Protein AF-D3LCI5-F1 (afdb_monomer)

Radius of gyration: 30.07 Å; Cα contacts (8 Å, |Δi|>4): 276; chains: 1; bounding box: 94×65×58 Å

pLDDT: mean 77.08, std 21.1, range [30.47, 95.44]

Structure (mmCIF, N/CA/C/O backbone):
data_AF-D3LCI5-F1
#
_entry.id   AF-D3LCI5-F1
#
loop_
_atom_site.group_PDB
_atom_site.id
_atom_site.type_symbol
_atom_site.label_atom_id
_atom_site.label_alt_id
_atom_site.label_comp_id
_atom_site.label_asym_id
_atom_site.label_entity_id
_atom_site.label_seq_id
_atom_site.pdbx_PDB_ins_code
_atom_site.Cartn_x
_atom_site.Cartn_y
_atom_site.Cartn_z
_atom_site.occupancy
_atom_site.B_iso_or_equiv
_atom_site.auth_seq_id
_atom_site.auth_comp_id
_atom_site.auth_asym_id
_atom_site.auth_atom_id
_atom_site.pdbx_PDB_model_num
ATOM 1 N N . MET A 1 1 ? 24.571 -10.003 22.460 1.00 50.00 1 MET A N 1
ATOM 2 C CA . MET A 1 1 ? 24.748 -10.780 21.214 1.00 50.00 1 MET A CA 1
ATOM 3 C C . MET A 1 1 ? 25.656 -9.967 20.302 1.00 50.00 1 MET A C 1
ATOM 5 O O . MET A 1 1 ? 25.366 -8.783 20.166 1.00 50.00 1 MET A O 1
ATOM 9 N N . PRO A 1 2 ? 26.763 -10.514 19.770 1.00 62.94 2 PRO A N 1
ATOM 10 C CA . PRO A 1 2 ? 27.583 -9.799 18.794 1.00 62.94 2 PRO A CA 1
ATOM 11 C C . PRO A 1 2 ? 26.856 -9.718 17.442 1.00 62.94 2 PRO A C 1
ATOM 13 O O . PRO A 1 2 ? 26.139 -10.645 17.068 1.00 62.94 2 PRO A O 1
ATOM 16 N N . PHE A 1 3 ? 27.019 -8.594 16.747 1.00 68.25 3 PHE A N 1
ATOM 17 C CA . PHE A 1 3 ? 26.496 -8.354 15.402 1.00 68.25 3 PHE A CA 1
ATOM 18 C C . PHE A 1 3 ? 27.633 -8.548 14.395 1.00 68.25 3 PHE A C 1
ATOM 20 O O . PHE A 1 3 ? 28.723 -8.017 14.609 1.00 68.25 3 PHE A O 1
ATOM 27 N N . ASN A 1 4 ? 27.385 -9.301 13.322 1.00 74.62 4 ASN A N 1
ATOM 28 C CA . ASN A 1 4 ? 28.366 -9.542 12.266 1.00 74.62 4 ASN A CA 1
ATOM 29 C C . ASN A 1 4 ? 28.035 -8.656 11.065 1.00 74.62 4 ASN A C 1
ATOM 31 O O . ASN A 1 4 ? 26.915 -8.691 10.560 1.00 74.62 4 ASN A O 1
ATOM 35 N N . TYR A 1 5 ? 29.010 -7.859 10.636 1.00 68.94 5 TYR A N 1
ATOM 36 C CA . TYR A 1 5 ? 28.933 -7.092 9.399 1.00 68.94 5 TYR A CA 1
ATOM 37 C C . TYR A 1 5 ? 29.073 -8.047 8.210 1.00 68.94 5 TYR A C 1
ATOM 39 O O . TYR A 1 5 ? 30.054 -8.786 8.131 1.00 68.94 5 TYR A O 1
ATOM 47 N N . ASP A 1 6 ? 28.089 -8.033 7.317 1.00 73.44 6 ASP A N 1
ATOM 48 C CA . ASP A 1 6 ? 28.038 -8.861 6.117 1.00 73.44 6 ASP A CA 1
ATOM 49 C C . ASP A 1 6 ? 27.936 -7.939 4.895 1.00 73.44 6 ASP A C 1
ATOM 51 O O . ASP A 1 6 ? 26.939 -7.239 4.708 1.00 73.44 6 ASP A O 1
ATOM 55 N N . SER A 1 7 ? 29.002 -7.912 4.093 1.00 61.66 7 SER A N 1
ATOM 56 C CA . SER A 1 7 ? 29.098 -7.102 2.875 1.00 61.66 7 SER A CA 1
ATOM 57 C C . SER A 1 7 ? 28.256 -7.634 1.712 1.00 61.66 7 SER A C 1
ATOM 59 O O . SER A 1 7 ? 28.160 -6.969 0.686 1.00 61.66 7 SER A O 1
ATOM 61 N N . ASP A 1 8 ? 27.637 -8.801 1.861 1.00 63.62 8 ASP A N 1
ATOM 62 C CA . ASP A 1 8 ? 26.658 -9.333 0.913 1.00 63.62 8 ASP A CA 1
ATOM 63 C C . ASP A 1 8 ? 25.216 -9.048 1.387 1.00 63.62 8 ASP A C 1
ATOM 65 O O . ASP A 1 8 ? 24.255 -9.188 0.630 1.00 63.62 8 ASP A O 1
ATOM 69 N N . ASN A 1 9 ? 25.060 -8.571 2.630 1.00 55.50 9 ASN A N 1
ATOM 70 C CA . ASN A 1 9 ? 23.799 -8.169 3.254 1.00 55.50 9 ASN A CA 1
ATOM 71 C C . ASN A 1 9 ? 23.810 -6.672 3.619 1.00 55.50 9 ASN A C 1
ATOM 73 O O . ASN A 1 9 ? 23.453 -6.268 4.727 1.00 55.50 9 ASN A O 1
ATOM 77 N N . ILE A 1 10 ? 24.231 -5.834 2.667 1.00 55.44 10 ILE A N 1
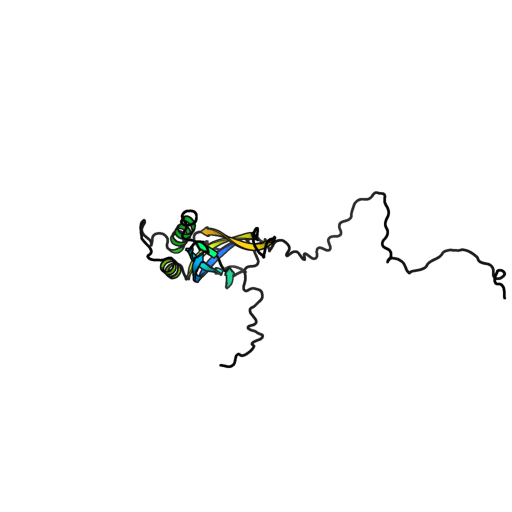ATOM 78 C CA . ILE A 1 10 ? 24.250 -4.365 2.812 1.00 55.44 10 ILE A CA 1
ATOM 79 C C . ILE A 1 10 ? 22.873 -3.749 2.477 1.00 55.44 10 ILE A C 1
ATOM 81 O O . ILE A 1 10 ? 22.690 -2.541 2.563 1.00 55.44 10 ILE A O 1
ATOM 85 N N . GLY A 1 11 ? 21.873 -4.574 2.138 1.00 49.16 11 GLY A N 1
ATOM 86 C CA . GLY A 1 11 ? 20.586 -4.108 1.623 1.00 49.16 11 GLY A CA 1
ATOM 87 C C . GLY A 1 11 ? 20.765 -3.582 0.203 1.00 49.16 11 GLY A C 1
ATOM 88 O O . GLY A 1 11 ? 21.087 -2.421 -0.003 1.00 49.16 11 GLY A O 1
ATOM 89 N N . ASN A 1 12 ? 20.609 -4.464 -0.783 1.00 48.47 12 ASN A N 1
ATOM 90 C CA . ASN A 1 12 ? 20.792 -4.124 -2.194 1.00 48.47 12 ASN A CA 1
ATOM 91 C C . ASN A 1 12 ? 19.999 -2.857 -2.581 1.00 48.47 12 ASN A C 1
ATOM 93 O O . ASN A 1 12 ? 18.815 -2.753 -2.247 1.00 48.47 12 ASN A O 1
ATOM 97 N N . ASP A 1 13 ? 20.621 -1.973 -3.373 1.00 48.75 13 ASP A N 1
ATOM 98 C CA . ASP A 1 13 ? 20.083 -0.718 -3.949 1.00 48.75 13 ASP A CA 1
ATOM 99 C C . ASP A 1 13 ? 18.749 -0.863 -4.722 1.00 48.75 13 ASP A C 1
ATOM 101 O O . ASP A 1 13 ? 18.135 0.125 -5.115 1.00 48.75 13 ASP A O 1
ATOM 105 N N . ASN A 1 14 ? 18.248 -2.090 -4.887 1.00 54.66 14 ASN A N 1
ATOM 106 C CA . ASN A 1 14 ? 17.000 -2.425 -5.567 1.00 54.66 14 ASN A CA 1
ATOM 107 C C . ASN A 1 14 ? 15.891 -2.894 -4.611 1.00 54.66 14 ASN A C 1
ATOM 109 O O . ASN A 1 14 ? 14.947 -3.537 -5.058 1.00 54.66 14 ASN A O 1
ATOM 113 N N . GLN A 1 15 ? 15.968 -2.639 -3.299 1.00 69.75 15 GLN A N 1
ATOM 114 C CA . GLN A 1 15 ? 14.885 -3.042 -2.389 1.00 69.75 15 GLN A CA 1
ATOM 115 C C . GLN A 1 15 ? 13.600 -2.225 -2.600 1.00 69.75 15 GLN A C 1
ATOM 117 O O . GLN A 1 15 ? 12.511 -2.703 -2.278 1.00 69.75 15 GLN A O 1
ATOM 122 N N . PHE A 1 16 ? 13.708 -1.020 -3.156 1.00 80.38 16 PHE A N 1
ATOM 123 C CA . PHE A 1 16 ? 12.578 -0.131 -3.407 1.00 80.38 16 PHE A CA 1
ATOM 124 C C . PHE A 1 16 ? 12.262 -0.077 -4.895 1.00 80.38 16 PHE A C 1
ATOM 126 O O . PHE A 1 16 ? 13.160 -0.128 -5.732 1.00 80.38 16 PHE A O 1
ATOM 133 N N . LEU A 1 17 ? 10.976 0.041 -5.208 1.00 85.06 17 LEU A N 1
ATOM 134 C CA . LEU A 1 17 ? 10.540 0.279 -6.575 1.00 85.06 17 LEU A CA 1
ATOM 135 C C . LEU A 1 17 ? 11.048 1.650 -7.058 1.00 85.06 17 LEU A C 1
ATOM 137 O O . LEU A 1 17 ? 10.860 2.650 -6.366 1.00 85.06 17 LEU A O 1
ATOM 141 N N . ASP A 1 18 ? 11.691 1.702 -8.226 1.00 87.19 18 ASP A N 1
ATOM 142 C CA . ASP A 1 18 ? 12.263 2.921 -8.826 1.00 87.19 18 ASP A CA 1
ATOM 143 C C . ASP A 1 18 ? 11.496 3.401 -10.070 1.00 87.19 18 ASP A C 1
ATOM 145 O O . ASP A 1 18 ? 11.927 4.327 -10.763 1.00 87.19 18 ASP A O 1
ATOM 149 N N . GLU A 1 19 ? 10.331 2.811 -10.329 1.00 90.75 19 GLU A N 1
ATOM 150 C CA . GLU A 1 19 ? 9.555 3.027 -11.543 1.00 90.75 19 GLU A CA 1
ATOM 151 C C . GLU A 1 19 ? 8.054 3.132 -11.242 1.00 90.75 19 GLU A C 1
ATOM 153 O O . GLU A 1 19 ? 7.516 2.456 -10.365 1.00 90.75 19 GLU A O 1
ATOM 158 N N . SER A 1 20 ? 7.359 4.032 -11.941 1.00 92.81 20 SER A N 1
ATOM 159 C CA . SER A 1 20 ? 5.901 4.117 -11.854 1.00 92.81 20 SER A CA 1
ATOM 160 C C . SER A 1 20 ? 5.235 3.073 -12.740 1.00 92.81 20 SER A C 1
ATOM 162 O O . SER A 1 20 ? 5.779 2.691 -13.772 1.00 92.81 20 SER A O 1
ATOM 164 N N . GLY A 1 21 ? 4.000 2.715 -12.422 1.00 93.81 21 GLY A N 1
ATOM 165 C CA . GLY A 1 21 ? 3.224 1.795 -13.239 1.00 93.81 21 GLY A CA 1
ATOM 166 C C . GLY A 1 21 ? 2.212 1.031 -12.415 1.00 93.81 21 GLY A C 1
ATOM 167 O O . GLY A 1 21 ? 1.848 1.426 -11.303 1.00 93.81 21 GLY A O 1
ATOM 168 N N . THR A 1 22 ? 1.736 -0.071 -12.977 1.00 95.19 22 THR A N 1
ATOM 169 C CA . THR A 1 22 ? 0.800 -0.969 -12.311 1.00 95.19 22 THR A CA 1
ATOM 170 C C . THR A 1 22 ? 1.494 -2.274 -11.956 1.00 95.19 22 THR A C 1
ATOM 172 O O . THR A 1 22 ? 1.951 -2.988 -12.840 1.00 95.19 22 THR A O 1
ATOM 175 N N . TYR A 1 23 ? 1.543 -2.613 -10.672 1.00 94.50 23 TYR A N 1
ATOM 176 C CA . TYR A 1 23 ? 2.272 -3.778 -10.181 1.00 94.50 23 TYR A CA 1
ATOM 177 C C . TYR A 1 23 ? 1.355 -4.742 -9.447 1.00 94.50 23 TYR A C 1
ATOM 179 O O . TYR A 1 23 ? 0.543 -4.344 -8.608 1.00 94.50 23 TYR A O 1
ATOM 187 N N . ASN A 1 24 ? 1.539 -6.028 -9.722 1.00 95.44 24 ASN A N 1
ATOM 188 C CA . ASN A 1 24 ? 1.003 -7.098 -8.906 1.00 95.44 24 ASN A CA 1
ATOM 189 C C . ASN A 1 24 ? 1.837 -7.216 -7.636 1.00 95.44 24 ASN A C 1
ATOM 191 O O . ASN A 1 24 ? 3.026 -7.538 -7.673 1.00 95.44 24 ASN A O 1
ATOM 195 N N . VAL A 1 25 ? 1.189 -7.005 -6.501 1.00 94.94 25 VAL A N 1
ATOM 196 C CA . VAL A 1 25 ? 1.831 -7.012 -5.194 1.00 94.94 25 VAL A CA 1
ATOM 197 C C . VAL A 1 25 ? 1.111 -7.938 -4.229 1.00 94.94 25 VAL A C 1
ATOM 199 O O . VAL A 1 25 ? -0.073 -8.234 -4.388 1.00 94.94 25 VAL A O 1
ATOM 202 N N . ALA A 1 26 ? 1.823 -8.383 -3.202 1.00 94.69 26 ALA A N 1
ATOM 203 C CA . ALA A 1 26 ? 1.223 -8.889 -1.978 1.00 94.69 26 ALA A CA 1
ATOM 204 C C . ALA A 1 26 ? 1.505 -7.918 -0.840 1.00 94.69 26 ALA A C 1
ATOM 206 O O . ALA A 1 26 ? 2.553 -7.275 -0.798 1.00 94.69 26 ALA A O 1
ATOM 207 N N . ILE A 1 27 ? 0.572 -7.850 0.100 1.00 93.69 27 ILE A N 1
ATOM 208 C CA . ILE A 1 27 ? 0.791 -7.140 1.355 1.00 93.69 27 ILE A CA 1
ATOM 209 C C . ILE A 1 27 ? 1.804 -7.934 2.178 1.00 93.69 27 ILE A C 1
ATOM 211 O O . ILE A 1 27 ? 1.521 -9.073 2.557 1.00 93.69 27 ILE A O 1
ATOM 215 N N . SER A 1 28 ? 2.978 -7.354 2.418 1.00 92.25 28 SER A N 1
ATOM 216 C CA . SER A 1 28 ? 4.079 -8.003 3.134 1.00 92.25 28 SER A CA 1
ATOM 217 C C . SER A 1 28 ? 3.970 -7.794 4.641 1.00 92.25 28 SER A C 1
ATOM 219 O O . SER A 1 28 ? 4.199 -8.721 5.417 1.00 92.25 28 SER A O 1
ATOM 221 N N . SER A 1 29 ? 3.599 -6.584 5.052 1.00 92.38 29 SER A N 1
ATOM 222 C CA . SER A 1 29 ? 3.575 -6.153 6.443 1.00 92.38 29 SER A CA 1
ATOM 223 C C . SER A 1 29 ? 2.436 -5.159 6.671 1.00 92.38 29 SER A C 1
ATOM 225 O O . SER A 1 29 ? 2.003 -4.457 5.751 1.00 92.38 29 SER A O 1
ATOM 227 N N . HIS A 1 30 ? 1.931 -5.111 7.905 1.00 93.75 30 HIS A N 1
ATOM 228 C CA . HIS A 1 30 ? 0.940 -4.128 8.318 1.00 93.75 30 HIS A CA 1
ATOM 229 C C . HIS A 1 30 ? 1.247 -3.590 9.714 1.00 93.75 30 HIS A C 1
ATOM 231 O O . HIS A 1 30 ? 1.777 -4.291 10.577 1.00 93.75 30 HIS A O 1
ATOM 237 N N . LYS A 1 31 ? 0.871 -2.334 9.952 1.00 94.75 31 LYS A N 1
ATOM 238 C CA . LYS A 1 31 ? 0.990 -1.676 11.252 1.00 94.75 31 LYS A CA 1
ATOM 239 C C . LYS A 1 31 ? -0.221 -0.797 11.506 1.00 94.75 31 LYS A C 1
ATOM 241 O O . LYS A 1 31 ? -0.628 -0.032 10.638 1.00 94.75 31 LYS A O 1
ATOM 246 N N . VAL A 1 32 ? -0.758 -0.857 12.719 1.00 94.38 32 VAL A N 1
ATOM 247 C CA . VAL A 1 32 ? -1.802 0.070 13.163 1.00 94.38 32 VAL A CA 1
ATOM 248 C C . VAL A 1 32 ? -1.184 1.161 14.026 1.00 94.38 32 VAL A C 1
ATOM 250 O O . VAL A 1 32 ? -0.333 0.907 14.878 1.00 94.38 32 VAL A O 1
ATOM 253 N N . SER A 1 33 ? -1.591 2.395 13.771 1.00 93.88 33 SER A N 1
ATOM 254 C CA . SER A 1 33 ? -1.178 3.587 14.504 1.00 93.88 33 SER A CA 1
ATOM 255 C C . SER A 1 33 ? -2.333 4.583 14.570 1.00 93.88 33 SER A C 1
ATOM 257 O O . SER A 1 33 ? -3.414 4.314 14.049 1.00 93.88 33 SER A O 1
ATOM 259 N N . GLN A 1 34 ? -2.122 5.728 15.215 1.00 92.38 34 GLN A N 1
ATOM 260 C CA . GLN A 1 34 ? -3.090 6.821 15.229 1.00 92.38 34 GLN A CA 1
ATOM 261 C C . GLN A 1 34 ? -2.524 8.052 14.527 1.00 92.38 34 GLN A C 1
ATOM 263 O O . GLN A 1 34 ? -1.336 8.360 14.638 1.00 92.38 34 GLN A O 1
ATOM 268 N N . THR A 1 35 ? -3.384 8.766 13.805 1.00 89.50 35 THR A N 1
ATOM 269 C CA . THR A 1 35 ? -3.064 10.080 13.248 1.00 89.50 35 THR A CA 1
ATOM 270 C C . THR A 1 35 ? -2.930 11.115 14.366 1.00 89.50 35 THR A C 1
ATOM 272 O O . THR A 1 35 ? -3.450 10.940 15.468 1.00 89.50 35 THR A O 1
ATOM 275 N N . SER A 1 36 ? -2.322 12.264 14.064 1.00 85.44 36 SER A N 1
ATOM 276 C CA . SER A 1 36 ? -2.272 13.411 14.989 1.00 85.44 36 SER A CA 1
ATOM 277 C C . SER A 1 36 ? -3.655 13.921 15.415 1.00 85.44 36 SER A C 1
ATOM 279 O O . SER A 1 36 ? -3.791 14.551 16.458 1.00 85.44 36 SER A O 1
ATOM 281 N N . THR A 1 37 ? -4.689 13.635 14.620 1.00 86.75 37 THR A N 1
ATOM 282 C CA . THR A 1 37 ? -6.094 13.966 14.892 1.00 86.75 37 THR A CA 1
ATOM 283 C C . THR A 1 37 ? -6.841 12.881 15.677 1.00 86.75 37 THR A C 1
ATOM 285 O O . THR A 1 37 ? -8.050 13.002 15.863 1.00 86.75 37 THR A O 1
ATOM 288 N N . GLY A 1 38 ? -6.150 11.827 16.126 1.00 88.75 38 GLY A N 1
ATOM 289 C CA . GLY A 1 38 ? -6.715 10.749 16.943 1.00 88.75 38 GLY A CA 1
ATOM 290 C C . GLY A 1 38 ? -7.538 9.718 16.167 1.00 88.75 38 GLY A C 1
ATOM 291 O O . GLY A 1 38 ? -8.356 9.025 16.765 1.00 88.75 38 GLY A O 1
ATOM 292 N N . LYS A 1 39 ? -7.373 9.626 14.841 1.00 90.38 39 LYS A N 1
ATOM 293 C CA . LYS A 1 39 ? -8.029 8.598 14.018 1.00 90.38 39 LYS A CA 1
ATOM 294 C C . LYS A 1 39 ? -7.119 7.393 13.854 1.00 90.38 39 LYS A C 1
ATOM 296 O O . LYS A 1 39 ? -5.921 7.562 13.640 1.00 90.38 39 LYS A O 1
ATOM 301 N N . ASP A 1 40 ? -7.692 6.199 13.872 1.00 92.94 40 ASP A N 1
ATOM 302 C CA . ASP A 1 40 ? -6.927 4.985 13.611 1.00 92.94 40 ASP A CA 1
ATOM 303 C C . ASP A 1 40 ? -6.453 4.950 12.150 1.00 92.94 40 ASP A C 1
ATOM 305 O O . ASP A 1 40 ? -7.157 5.359 11.218 1.00 92.94 40 ASP A O 1
ATOM 309 N N . MET A 1 41 ? -5.229 4.472 11.954 1.00 94.75 41 MET A N 1
ATOM 310 C CA . MET A 1 41 ? -4.553 4.400 10.668 1.00 94.75 41 MET A CA 1
ATOM 311 C C . MET A 1 41 ? -3.867 3.047 10.509 1.00 94.75 41 MET A C 1
ATOM 313 O O . MET A 1 41 ? -3.054 2.646 11.341 1.00 94.75 41 MET A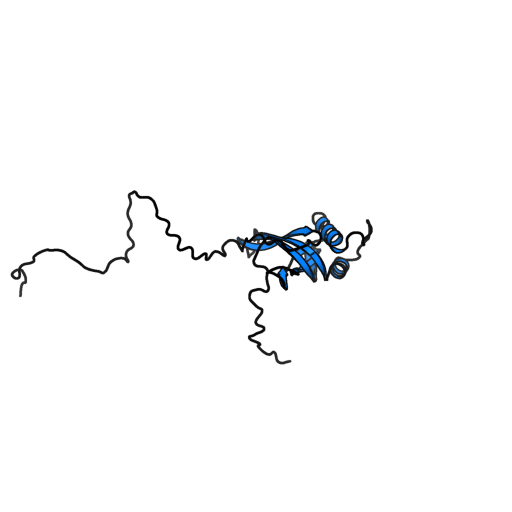 O 1
ATOM 317 N N . LEU A 1 42 ? -4.177 2.366 9.412 1.00 94.69 42 LEU A N 1
ATOM 318 C CA . LEU A 1 42 ? -3.504 1.159 8.961 1.00 94.69 42 LEU A CA 1
ATOM 319 C C . LEU A 1 42 ? -2.442 1.550 7.932 1.00 94.69 42 LEU A C 1
ATOM 321 O O . LEU A 1 42 ? -2.769 2.084 6.877 1.00 94.69 42 LEU A O 1
ATOM 325 N N . THR A 1 43 ? -1.183 1.280 8.239 1.00 95.12 43 THR A N 1
ATOM 326 C CA . THR A 1 43 ? -0.059 1.410 7.313 1.00 95.12 43 THR A CA 1
ATOM 327 C C . THR A 1 43 ? 0.276 0.035 6.762 1.00 95.12 43 THR A C 1
ATOM 329 O O . THR A 1 43 ? 0.367 -0.931 7.523 1.00 95.12 43 THR A O 1
ATOM 332 N N . VAL A 1 44 ? 0.431 -0.051 5.447 1.00 94.00 44 VAL A N 1
ATOM 333 C CA . VAL A 1 44 ? 0.659 -1.298 4.722 1.00 94.00 44 VAL A CA 1
ATOM 334 C C . VAL A 1 44 ? 1.910 -1.171 3.868 1.00 94.00 44 VAL A C 1
ATOM 336 O O . VAL A 1 44 ? 2.095 -0.164 3.179 1.00 94.00 44 VAL A O 1
ATOM 339 N N . ASP A 1 45 ? 2.720 -2.223 3.895 1.00 93.94 45 ASP A N 1
ATOM 340 C CA . ASP A 1 45 ? 3.849 -2.399 2.992 1.00 93.94 45 ASP A CA 1
ATOM 341 C C . ASP A 1 45 ? 3.513 -3.471 1.955 1.00 93.94 45 ASP A C 1
ATOM 343 O O . ASP A 1 45 ? 2.865 -4.484 2.248 1.00 93.94 45 ASP A O 1
ATOM 347 N N . TYR A 1 46 ? 3.962 -3.248 0.727 1.00 93.94 46 TYR A N 1
ATOM 348 C CA . TYR A 1 46 ? 3.742 -4.142 -0.396 1.00 93.94 46 TYR A CA 1
ATOM 349 C C . TYR A 1 46 ? 5.057 -4.705 -0.908 1.00 93.94 46 TYR A C 1
ATOM 351 O O . TYR A 1 46 ? 6.086 -4.032 -0.894 1.00 93.94 46 TYR A O 1
ATOM 359 N N . GLN A 1 47 ? 4.991 -5.919 -1.441 1.00 93.56 47 GLN A N 1
ATOM 360 C CA . GLN A 1 47 ? 6.078 -6.556 -2.167 1.00 93.56 47 GLN A CA 1
ATOM 361 C C . GLN A 1 47 ? 5.597 -6.984 -3.552 1.00 93.56 47 GLN A C 1
ATOM 363 O O . GLN A 1 47 ? 4.570 -7.656 -3.681 1.00 93.56 47 GLN A O 1
ATOM 368 N N . VAL A 1 48 ? 6.347 -6.610 -4.583 1.00 93.38 48 VAL A N 1
ATOM 369 C CA . VAL A 1 48 ? 6.059 -6.945 -5.980 1.00 93.38 48 VAL A CA 1
ATOM 370 C C . VAL A 1 48 ? 6.280 -8.438 -6.227 1.00 93.38 48 VAL A C 1
ATOM 372 O O . VAL A 1 48 ? 7.290 -9.016 -5.817 1.00 93.38 48 VAL A O 1
ATOM 375 N N . LEU A 1 49 ? 5.316 -9.076 -6.892 1.00 91.88 49 LEU A N 1
ATOM 376 C CA . LEU A 1 49 ? 5.254 -10.531 -7.060 1.00 91.88 49 LEU A CA 1
ATOM 377 C C . LEU A 1 49 ? 5.818 -11.033 -8.393 1.00 91.88 49 LEU A C 1
ATOM 379 O O . LEU A 1 49 ? 6.209 -12.202 -8.480 1.00 91.88 49 LEU A O 1
ATOM 383 N N . ASP A 1 50 ? 5.836 -10.192 -9.423 1.00 89.81 50 ASP A N 1
ATOM 384 C CA . ASP A 1 50 ? 6.196 -10.573 -10.789 1.00 89.81 50 ASP A CA 1
ATOM 385 C C . ASP A 1 50 ? 6.908 -9.443 -11.555 1.00 89.81 50 ASP A C 1
ATOM 387 O O . ASP A 1 50 ? 7.087 -8.339 -11.040 1.00 89.81 50 ASP A O 1
ATOM 391 N N . GLY A 1 51 ? 7.361 -9.760 -12.772 1.00 85.44 51 GLY A N 1
ATOM 392 C CA . GLY A 1 51 ? 8.111 -8.848 -13.636 1.00 85.44 51 GLY A CA 1
ATOM 393 C C . GLY A 1 51 ? 9.555 -8.606 -13.190 1.00 85.44 51 GLY A C 1
ATOM 394 O O . GLY A 1 51 ? 10.074 -9.281 -12.297 1.00 85.44 51 GLY A O 1
ATOM 395 N N . ASP A 1 52 ? 10.190 -7.620 -13.818 1.00 84.31 52 ASP A N 1
ATOM 396 C CA . ASP A 1 52 ? 11.588 -7.236 -13.561 1.00 84.31 52 ASP A CA 1
ATOM 397 C C . ASP A 1 52 ? 11.781 -6.614 -12.170 1.00 84.31 52 ASP A C 1
ATOM 399 O O . ASP A 1 52 ? 12.854 -6.690 -11.577 1.00 84.31 52 ASP A O 1
ATOM 403 N N . HIS A 1 53 ? 10.698 -6.081 -11.606 1.00 85.81 53 HIS A N 1
ATOM 404 C CA . HIS A 1 53 ? 10.646 -5.478 -10.277 1.00 85.81 53 HIS A CA 1
ATOM 405 C C . HIS A 1 53 ? 10.266 -6.480 -9.178 1.00 85.81 53 HIS A C 1
ATOM 407 O O . HIS A 1 53 ? 9.939 -6.091 -8.056 1.00 85.81 53 HIS A O 1
ATOM 413 N N . LYS A 1 54 ? 10.271 -7.787 -9.467 1.00 88.56 54 LYS A N 1
ATOM 414 C CA . LYS A 1 54 ? 9.913 -8.813 -8.484 1.00 88.56 54 LYS A CA 1
ATOM 415 C C . LYS A 1 54 ? 10.801 -8.728 -7.241 1.00 88.56 54 LYS A C 1
ATOM 417 O O . LYS A 1 54 ? 12.025 -8.730 -7.321 1.00 88.56 54 LYS A O 1
ATOM 422 N N . GLY A 1 55 ? 10.164 -8.742 -6.073 1.00 86.31 55 GLY A N 1
ATOM 423 C CA . GLY A 1 55 ? 10.835 -8.657 -4.779 1.00 86.31 55 GLY A CA 1
ATOM 424 C C . GLY A 1 55 ? 11.072 -7.229 -4.288 1.00 86.31 55 GLY A C 1
ATOM 425 O O . GLY A 1 55 ? 11.364 -7.068 -3.105 1.00 86.31 55 GLY A O 1
ATOM 426 N N . GLN A 1 56 ? 10.877 -6.216 -5.137 1.00 90.00 56 GLN A N 1
ATOM 427 C CA . GLN A 1 56 ? 10.918 -4.819 -4.717 1.00 90.00 56 GLN A CA 1
ATOM 428 C C . GLN A 1 56 ? 9.742 -4.488 -3.799 1.00 90.00 56 GLN A C 1
ATOM 430 O O . GLN A 1 56 ? 8.677 -5.114 -3.855 1.00 90.00 56 GLN A O 1
ATOM 435 N N . THR A 1 57 ? 9.948 -3.497 -2.941 1.00 89.88 57 THR A N 1
ATOM 436 C CA . THR A 1 57 ? 8.999 -3.087 -1.911 1.00 89.88 57 THR A CA 1
ATOM 437 C C . THR A 1 57 ? 8.474 -1.681 -2.158 1.00 89.88 57 THR A C 1
ATOM 439 O O . THR A 1 57 ? 9.174 -0.802 -2.667 1.00 89.88 57 THR A O 1
ATOM 442 N N . ILE A 1 58 ? 7.211 -1.481 -1.796 1.00 90.38 58 ILE A N 1
ATOM 443 C CA . ILE A 1 58 ? 6.541 -0.181 -1.780 1.00 90.38 58 ILE A CA 1
ATOM 444 C C . ILE A 1 58 ? 5.974 -0.034 -0.382 1.00 90.38 58 ILE A C 1
ATOM 446 O O . ILE A 1 58 ? 5.053 -0.755 -0.001 1.00 90.38 58 ILE A O 1
ATOM 450 N N . ASN A 1 59 ? 6.546 0.884 0.382 1.00 90.19 59 ASN A N 1
ATOM 451 C CA . ASN A 1 59 ? 6.279 0.975 1.809 1.00 90.19 59 ASN A CA 1
ATOM 452 C C . ASN A 1 59 ? 5.385 2.167 2.131 1.00 90.19 59 ASN A C 1
ATOM 454 O O . ASN A 1 59 ? 5.296 3.128 1.363 1.00 90.19 59 ASN A O 1
ATOM 458 N N . TYR A 1 60 ? 4.791 2.123 3.320 1.00 87.06 60 TYR A N 1
ATOM 459 C CA . TYR A 1 60 ? 4.088 3.250 3.932 1.00 87.06 60 TYR A CA 1
ATOM 460 C C . TYR A 1 60 ? 2.804 3.712 3.223 1.00 87.06 60 TYR A C 1
ATOM 462 O O . TYR A 1 60 ? 2.482 4.905 3.239 1.00 87.06 60 TYR A O 1
ATOM 470 N N . ASP A 1 61 ? 2.015 2.798 2.654 1.00 91.56 61 ASP A N 1
ATOM 471 C CA . ASP A 1 61 ? 0.675 3.167 2.190 1.00 91.56 61 ASP A CA 1
ATOM 472 C C . ASP A 1 61 ? -0.304 3.242 3.362 1.00 91.56 61 ASP A C 1
ATOM 474 O O . ASP A 1 61 ? -0.518 2.276 4.094 1.00 91.56 61 ASP A O 1
ATOM 478 N N . ASN A 1 62 ? -0.896 4.420 3.545 1.00 92.44 62 ASN A N 1
ATOM 479 C CA . ASN A 1 62 ? -1.675 4.746 4.731 1.00 92.44 62 ASN A CA 1
ATOM 480 C C . ASN A 1 62 ? -3.181 4.742 4.452 1.00 92.44 62 ASN A C 1
ATOM 482 O O . ASN A 1 62 ? -3.691 5.412 3.547 1.00 92.44 62 ASN A O 1
ATOM 486 N N . TYR A 1 63 ? -3.913 4.052 5.316 1.00 92.50 63 TYR A N 1
ATOM 487 C CA . TYR A 1 63 ? -5.360 3.924 5.300 1.00 92.50 63 TYR A CA 1
ATOM 488 C C . TYR A 1 63 ? -5.932 4.446 6.611 1.00 92.50 63 TYR A C 1
ATOM 490 O O . TYR A 1 63 ? -5.850 3.794 7.647 1.00 92.50 63 TYR A O 1
ATOM 498 N N . VAL A 1 64 ? -6.520 5.636 6.565 1.00 92.62 64 VAL A N 1
ATOM 499 C CA . VAL A 1 64 ? -7.102 6.286 7.745 1.00 92.62 64 VAL A CA 1
ATOM 500 C C . VAL A 1 64 ? -8.583 5.937 7.856 1.00 92.62 64 VAL A C 1
ATOM 502 O O . VAL A 1 64 ? -9.325 6.098 6.880 1.00 92.62 64 VAL A O 1
ATOM 505 N N . ASP A 1 65 ? -9.033 5.545 9.051 1.00 90.38 65 ASP A N 1
ATOM 506 C CA . ASP A 1 65 ? -10.458 5.420 9.368 1.00 90.38 65 ASP A CA 1
ATOM 507 C C . ASP A 1 65 ? -11.085 6.809 9.578 1.00 90.38 65 ASP A C 1
ATOM 509 O O . ASP A 1 65 ? -11.287 7.334 10.677 1.00 90.38 65 ASP A O 1
ATOM 513 N N . GLY A 1 66 ? -11.315 7.479 8.455 1.00 88.88 66 GLY A N 1
ATOM 514 C CA . GLY A 1 66 ? -11.977 8.771 8.381 1.00 88.88 66 GLY A CA 1
ATOM 515 C C . GLY A 1 66 ? -13.100 8.733 7.361 1.00 88.88 66 GLY A C 1
ATOM 516 O O . GLY A 1 66 ? -13.024 8.017 6.371 1.00 88.88 66 GLY A O 1
ATOM 517 N N . GLU A 1 67 ? -14.123 9.559 7.557 1.00 86.44 67 GLU A N 1
ATOM 518 C CA . GLU A 1 67 ? -15.309 9.605 6.693 1.00 86.44 67 GLU A CA 1
ATOM 519 C C . GLU A 1 67 ? -14.964 9.782 5.203 1.00 86.44 67 GLU A C 1
ATOM 521 O O . GLU A 1 67 ? -15.497 9.079 4.348 1.00 86.44 67 GLU A O 1
ATOM 526 N N . LYS A 1 68 ? -13.978 10.636 4.897 1.00 87.50 68 LYS A N 1
ATOM 527 C CA . LYS A 1 68 ? -13.501 10.891 3.528 1.00 87.50 68 LYS A CA 1
ATOM 528 C C . LYS A 1 68 ? -12.591 9.794 2.957 1.00 87.50 68 LYS A C 1
ATOM 530 O O . LYS A 1 68 ? -12.413 9.737 1.744 1.00 87.50 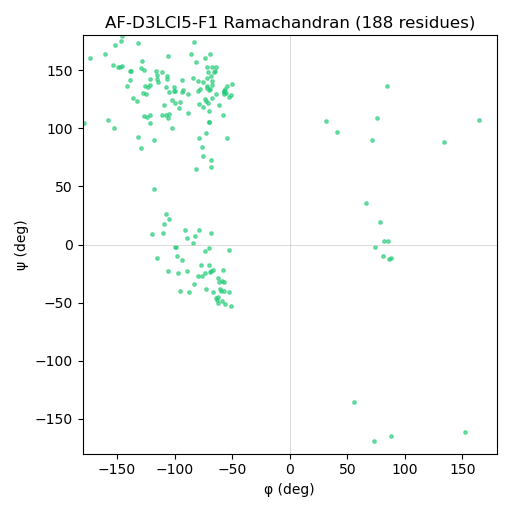68 LYS A O 1
ATOM 535 N N . SER A 1 69 ? -12.025 8.932 3.802 1.00 88.00 69 SER A N 1
ATOM 536 C CA . SER A 1 69 ? -10.992 7.946 3.429 1.00 88.00 69 SER A CA 1
ATOM 537 C C . SER A 1 69 ? -11.451 6.493 3.582 1.00 88.00 69 SER A C 1
ATOM 539 O O . SER A 1 69 ? -10.813 5.585 3.050 1.00 88.00 69 SER A O 1
ATOM 541 N N . LYS A 1 70 ? -12.596 6.260 4.235 1.00 88.94 70 LYS A N 1
ATOM 542 C CA . LYS A 1 70 ? -13.166 4.932 4.501 1.00 88.94 70 LYS A CA 1
ATOM 543 C C . LYS A 1 70 ? -13.399 4.116 3.232 1.00 88.94 70 LYS A C 1
ATOM 545 O O . LYS A 1 70 ? -13.239 2.897 3.232 1.00 88.94 70 LYS A O 1
ATOM 550 N N . TRP A 1 71 ? -13.723 4.781 2.123 1.00 91.12 71 TRP A N 1
ATOM 551 C CA . TRP A 1 71 ? -13.886 4.123 0.826 1.00 91.12 71 TRP A CA 1
ATOM 552 C C . TRP A 1 71 ? -12.609 3.396 0.371 1.00 91.12 71 TRP A C 1
ATOM 554 O O . TRP A 1 71 ? -12.711 2.360 -0.282 1.00 91.12 71 TRP A O 1
ATOM 564 N N . ARG A 1 72 ? -11.418 3.888 0.744 1.00 92.44 72 ARG A N 1
ATOM 565 C CA . ARG A 1 72 ? -10.126 3.290 0.374 1.00 92.44 72 ARG A CA 1
ATOM 566 C C . ARG A 1 72 ? -9.879 1.989 1.147 1.00 92.44 72 ARG A C 1
ATOM 568 O O . ARG A 1 72 ? -9.454 1.009 0.545 1.00 92.44 72 ARG A O 1
ATOM 575 N N . ILE A 1 73 ? -10.260 1.941 2.429 1.00 92.38 73 ILE A N 1
ATOM 576 C CA . ILE A 1 73 ? -10.266 0.708 3.244 1.00 92.38 73 ILE A CA 1
ATOM 577 C C . ILE A 1 73 ? -11.253 -0.310 2.661 1.00 92.38 73 ILE A C 1
ATOM 579 O O . ILE A 1 73 ? -10.902 -1.467 2.440 1.00 92.38 73 ILE A O 1
ATOM 583 N N . ASN A 1 74 ? -12.475 0.125 2.340 1.00 91.38 74 ASN A N 1
ATOM 584 C CA . ASN A 1 74 ? -13.475 -0.750 1.722 1.00 91.38 74 ASN A CA 1
ATOM 585 C C . ASN A 1 74 ? -12.989 -1.300 0.375 1.00 91.38 74 ASN A C 1
ATOM 587 O O . ASN A 1 74 ? -13.226 -2.465 0.060 1.00 91.38 74 ASN A O 1
ATOM 591 N N . ARG A 1 75 ? -12.292 -0.475 -0.415 1.00 92.62 75 ARG A N 1
ATOM 592 C CA . ARG A 1 75 ? -11.687 -0.894 -1.679 1.00 92.62 75 ARG A CA 1
ATOM 593 C C . ARG A 1 75 ? -10.606 -1.946 -1.453 1.00 92.62 75 ARG A C 1
ATOM 595 O O . ARG A 1 75 ? -10.641 -2.960 -2.140 1.00 92.62 75 ARG A O 1
ATOM 602 N N . LEU A 1 76 ? -9.712 -1.747 -0.483 1.00 92.50 76 LEU A N 1
ATOM 603 C CA . LEU A 1 76 ? -8.687 -2.728 -0.120 1.00 92.50 76 LEU A CA 1
ATOM 604 C C . LEU A 1 76 ? -9.312 -4.083 0.238 1.00 92.50 76 LEU A C 1
ATOM 606 O O . LEU A 1 76 ? -8.941 -5.104 -0.337 1.00 92.50 76 LEU A O 1
ATOM 610 N N . ILE A 1 77 ? -10.307 -4.083 1.129 1.00 92.12 77 ILE A N 1
ATOM 611 C CA . ILE A 1 77 ? -11.031 -5.293 1.549 1.00 92.12 77 ILE A CA 1
ATOM 612 C C . ILE A 1 77 ? -11.693 -5.971 0.347 1.00 92.12 77 ILE A C 1
ATOM 614 O O . ILE A 1 77 ? -11.526 -7.170 0.145 1.00 92.12 77 ILE A O 1
ATOM 618 N N . ASN A 1 78 ? -12.405 -5.208 -0.484 1.00 92.00 78 ASN A N 1
ATOM 619 C CA . ASN A 1 78 ? -13.086 -5.746 -1.658 1.00 92.00 78 ASN A CA 1
ATOM 620 C C . ASN A 1 78 ? -12.091 -6.361 -2.658 1.00 92.00 78 ASN A C 1
ATOM 622 O O . ASN A 1 78 ? -12.293 -7.471 -3.132 1.00 92.00 78 ASN A O 1
ATOM 626 N N . LYS A 1 79 ? -10.971 -5.695 -2.951 1.00 92.75 79 LYS A N 1
ATOM 627 C CA . LYS A 1 79 ? -10.002 -6.207 -3.935 1.00 92.75 79 LYS A CA 1
ATOM 628 C C . LYS A 1 79 ? -9.182 -7.399 -3.435 1.00 92.75 79 LYS A C 1
ATOM 630 O O . LYS A 1 79 ? -8.724 -8.181 -4.260 1.00 92.75 79 LYS A O 1
ATOM 635 N N . THR A 1 80 ? -9.023 -7.560 -2.122 1.00 90.38 80 THR A N 1
ATOM 636 C CA . THR A 1 80 ? -8.241 -8.660 -1.524 1.00 90.38 80 THR A CA 1
ATOM 637 C C . THR A 1 80 ? -9.090 -9.862 -1.117 1.00 90.38 80 THR A C 1
ATOM 639 O O . THR A 1 80 ? -8.668 -11.007 -1.291 1.00 90.38 80 THR A O 1
ATOM 642 N N . LEU A 1 81 ? -10.280 -9.624 -0.564 1.00 89.12 81 LEU A N 1
ATOM 643 C CA . LEU A 1 81 ? -11.165 -10.667 -0.044 1.00 89.12 81 LEU A CA 1
ATOM 644 C C . LEU A 1 81 ? -12.369 -10.935 -0.954 1.00 89.12 81 LEU A C 1
ATOM 646 O O . LEU A 1 81 ? -12.906 -12.044 -0.915 1.00 89.12 81 LEU A O 1
ATOM 650 N N . GLY A 1 82 ? -12.759 -9.969 -1.790 1.00 83.06 82 GLY A N 1
ATOM 651 C CA . GLY A 1 82 ? -13.883 -10.087 -2.719 1.00 83.06 82 GLY A CA 1
ATOM 652 C C . GLY A 1 82 ? -15.181 -10.464 -2.014 1.00 83.06 82 GLY A C 1
ATOM 653 O O . GLY A 1 82 ? -15.482 -9.983 -0.920 1.00 83.06 82 GLY A O 1
ATOM 654 N N . ASP A 1 83 ? -15.908 -11.404 -2.614 1.00 79.25 83 ASP A N 1
ATOM 655 C CA . ASP A 1 83 ? -17.215 -11.874 -2.138 1.00 79.25 83 ASP A CA 1
ATOM 656 C C . ASP A 1 83 ? -17.154 -12.696 -0.838 1.00 79.25 83 ASP A C 1
ATOM 658 O O . ASP A 1 83 ? -18.186 -13.089 -0.296 1.00 79.25 83 ASP A 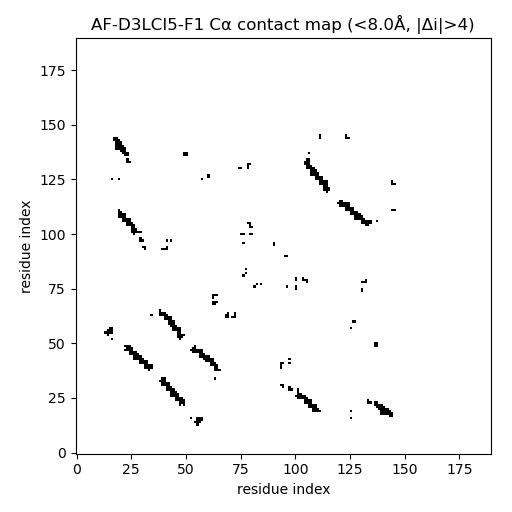O 1
ATOM 662 N N . LYS A 1 84 ? -15.955 -12.963 -0.298 1.00 82.81 84 LYS A N 1
ATOM 663 C CA . LYS A 1 84 ? -15.792 -13.687 0.976 1.00 82.81 84 LYS A CA 1
ATOM 664 C C . LYS A 1 84 ? -16.242 -12.868 2.182 1.00 82.81 84 LYS A C 1
ATOM 666 O O . LYS A 1 84 ? -16.453 -13.435 3.252 1.00 82.81 84 LYS A O 1
ATOM 671 N N . VAL A 1 85 ? -16.361 -11.550 2.028 1.00 84.75 85 VAL A N 1
ATOM 672 C CA . VAL A 1 85 ? -16.852 -10.653 3.073 1.00 84.75 85 VAL A CA 1
ATOM 673 C C . VAL A 1 85 ? -18.270 -10.223 2.703 1.00 84.75 85 VAL A C 1
ATOM 675 O O . VAL A 1 85 ? -18.443 -9.447 1.762 1.00 84.75 85 VAL A O 1
ATOM 678 N N . PRO A 1 86 ? -19.302 -10.702 3.420 1.00 84.31 86 PRO A N 1
ATOM 679 C CA . PRO A 1 86 ? -20.671 -10.327 3.111 1.00 84.31 86 PRO A CA 1
ATOM 680 C C . PRO A 1 86 ? -20.887 -8.830 3.349 1.00 84.31 86 PRO A C 1
ATOM 682 O O . PRO A 1 86 ? -20.291 -8.213 4.238 1.00 84.31 86 PRO A O 1
ATOM 685 N N . LYS A 1 87 ? -21.790 -8.234 2.566 1.00 83.75 87 LYS A N 1
ATOM 686 C CA . LYS A 1 87 ? -22.182 -6.834 2.746 1.00 83.75 87 LYS A CA 1
ATOM 687 C C . LYS A 1 87 ? -22.678 -6.613 4.178 1.00 83.75 87 LYS A C 1
ATOM 689 O O . LYS A 1 87 ? -23.538 -7.340 4.661 1.00 83.75 87 LYS A O 1
ATOM 694 N N . GLY A 1 88 ? -22.156 -5.577 4.832 1.00 81.62 88 GLY A N 1
ATOM 695 C CA . GLY A 1 88 ? -22.509 -5.249 6.216 1.00 81.62 88 GLY A CA 1
ATOM 696 C C . GLY A 1 88 ? -21.699 -6.002 7.273 1.00 81.62 88 GLY A C 1
ATOM 697 O O . GLY A 1 88 ? -21.942 -5.789 8.459 1.00 81.62 88 GLY A O 1
ATOM 698 N N . TYR A 1 89 ?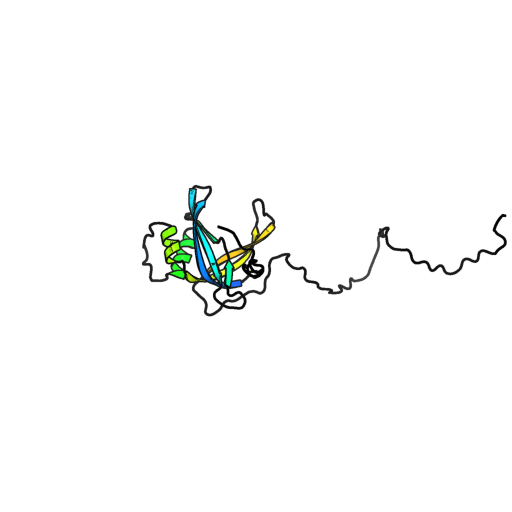 -20.725 -6.830 6.879 1.00 87.00 89 TYR A N 1
ATOM 699 C CA . TYR A 1 89 ? -19.772 -7.409 7.820 1.00 87.00 89 TYR A CA 1
ATOM 700 C C . TYR A 1 89 ? -19.026 -6.310 8.586 1.00 87.00 89 TYR A C 1
ATOM 702 O O . TYR A 1 89 ? -18.516 -5.353 7.996 1.00 87.00 89 TYR A O 1
ATOM 710 N N . GLN A 1 90 ? -18.960 -6.460 9.906 1.00 86.25 90 GLN A N 1
ATOM 711 C CA . GLN A 1 90 ? -18.310 -5.506 10.795 1.00 86.25 90 GLN A CA 1
ATOM 712 C C . GLN A 1 90 ? -16.966 -6.065 11.255 1.00 86.25 90 GLN A C 1
ATOM 714 O O . GLN A 1 90 ? -16.904 -7.041 12.003 1.00 86.25 90 GLN A O 1
ATOM 719 N N . PHE A 1 91 ? -15.886 -5.425 10.814 1.00 87.44 91 PHE A N 1
ATOM 720 C CA . PHE A 1 91 ? -14.562 -5.650 11.384 1.00 87.44 91 PHE A CA 1
ATOM 721 C C . PHE A 1 91 ? -14.467 -4.955 12.743 1.00 87.44 91 PHE A C 1
ATOM 723 O O . PHE A 1 91 ? -14.959 -3.840 12.910 1.00 87.44 91 PHE A O 1
ATOM 730 N N . LYS A 1 92 ? -13.830 -5.617 13.712 1.00 88.62 92 LYS A N 1
ATOM 731 C CA . LYS A 1 92 ? -13.675 -5.111 15.083 1.00 88.62 92 LYS A CA 1
ATOM 732 C C . LYS A 1 92 ? -12.605 -4.025 15.197 1.00 88.62 92 LYS A C 1
ATOM 734 O O . LYS A 1 92 ? -12.676 -3.210 16.109 1.00 88.62 92 LYS A O 1
ATOM 739 N N . SER A 1 93 ? -11.606 -4.041 14.315 1.00 90.19 93 SER A N 1
ATOM 740 C CA . SER A 1 93 ? -10.496 -3.084 14.306 1.00 90.19 93 SER A CA 1
ATOM 741 C C . SER A 1 93 ? -9.800 -3.042 12.943 1.00 90.19 93 SER A C 1
ATOM 743 O O . SER A 1 93 ? -9.924 -3.971 12.138 1.00 90.19 93 SER A O 1
ATOM 745 N N . LEU A 1 94 ? -9.012 -1.988 12.706 1.00 91.25 94 LEU A N 1
ATOM 746 C CA . LEU A 1 94 ? -8.104 -1.925 11.556 1.00 91.25 94 LEU A CA 1
ATOM 747 C C . LEU A 1 94 ? -7.035 -3.024 11.587 1.00 91.25 94 LEU A C 1
ATOM 749 O O . LEU A 1 94 ? -6.612 -3.480 10.529 1.00 91.25 94 LEU A O 1
ATOM 753 N N . ASP A 1 95 ? -6.633 -3.488 12.773 1.00 93.06 95 ASP A N 1
ATOM 754 C CA . ASP A 1 95 ? -5.655 -4.575 12.894 1.00 93.06 95 ASP A CA 1
ATOM 755 C C . ASP A 1 95 ? -6.221 -5.892 12.360 1.00 93.06 95 ASP A C 1
ATOM 757 O O . ASP A 1 95 ? -5.557 -6.589 11.597 1.00 93.06 95 ASP A O 1
ATOM 761 N N . GLN A 1 96 ? -7.494 -6.183 12.657 1.00 93.31 96 GLN A N 1
ATOM 762 C CA . GLN A 1 96 ? -8.171 -7.347 12.089 1.00 93.31 96 GLN A CA 1
ATOM 763 C C . GLN A 1 96 ? -8.202 -7.273 10.559 1.00 93.31 96 GLN A C 1
ATOM 765 O O . GLN A 1 96 ? -8.005 -8.292 9.903 1.00 93.31 96 GLN A O 1
ATOM 770 N N . ILE A 1 97 ? -8.440 -6.081 9.997 1.00 92.56 97 ILE A N 1
ATOM 771 C CA . ILE A 1 97 ? -8.395 -5.864 8.547 1.00 92.56 97 ILE A CA 1
ATOM 772 C C . ILE A 1 97 ? -6.986 -6.155 8.025 1.00 92.56 97 ILE A C 1
ATOM 774 O O . ILE A 1 97 ? -6.859 -6.954 7.104 1.00 92.56 97 ILE A O 1
ATOM 778 N N . GLY A 1 98 ? -5.947 -5.580 8.640 1.00 92.69 98 GLY A N 1
ATOM 779 C CA . GLY A 1 98 ? -4.545 -5.838 8.298 1.00 92.69 98 GLY A CA 1
ATOM 780 C C . GLY A 1 98 ? -4.225 -7.332 8.251 1.00 92.69 98 GLY A C 1
ATOM 781 O O . GLY A 1 98 ? -3.816 -7.844 7.215 1.00 92.69 98 GLY A O 1
ATOM 782 N N . GLN A 1 99 ? -4.544 -8.068 9.316 1.00 92.88 99 GLN A N 1
ATOM 783 C CA . GLN A 1 99 ? -4.292 -9.510 9.407 1.00 92.88 99 GLN A CA 1
ATOM 784 C C . GLN A 1 99 ? -4.938 -10.327 8.275 1.00 92.88 99 GLN A C 1
ATOM 786 O O . GLN A 1 99 ? -4.325 -11.272 7.780 1.00 92.88 99 GLN A O 1
ATOM 791 N N . VAL A 1 100 ? -6.169 -9.998 7.861 1.00 92.31 100 VAL A N 1
ATOM 792 C CA . VAL A 1 100 ? -6.871 -10.779 6.825 1.00 92.31 100 VAL A CA 1
ATOM 793 C C . VAL A 1 100 ? -6.414 -10.449 5.405 1.00 92.31 100 VAL A C 1
ATOM 795 O O . VAL A 1 100 ? -6.521 -11.309 4.523 1.00 92.31 100 VAL A O 1
ATOM 798 N N . VAL A 1 101 ? -5.929 -9.224 5.173 1.00 92.88 101 VAL A N 1
ATOM 799 C CA . VAL A 1 101 ? -5.435 -8.790 3.858 1.00 92.88 101 VAL A CA 1
ATOM 800 C C . VAL A 1 101 ? -3.948 -9.093 3.665 1.00 92.88 101 VAL A C 1
ATOM 802 O O . VAL A 1 101 ? -3.513 -9.245 2.525 1.00 92.88 101 VAL A O 1
ATOM 805 N N . THR A 1 102 ? -3.174 -9.247 4.742 1.00 94.00 102 THR A N 1
ATOM 806 C CA . THR A 1 102 ? -1.755 -9.613 4.666 1.00 94.00 102 THR A CA 1
ATOM 807 C C . THR A 1 102 ? -1.553 -10.920 3.894 1.00 94.00 102 THR A C 1
ATOM 809 O O . THR A 1 102 ? -2.290 -11.898 4.045 1.00 94.00 102 THR A O 1
ATOM 812 N N . GLY A 1 103 ? -0.578 -10.912 2.985 1.00 91.94 103 GLY A N 1
ATOM 813 C CA . GLY A 1 103 ? -0.289 -12.002 2.054 1.00 91.94 103 GLY A CA 1
ATOM 814 C C . GLY A 1 103 ? -1.284 -12.155 0.897 1.00 91.94 103 GLY A C 1
ATOM 815 O O . GLY A 1 103 ? -1.087 -13.026 0.047 1.00 91.94 103 GLY A O 1
ATOM 816 N N . LYS A 1 104 ? -2.357 -11.351 0.820 1.00 92.81 104 LYS A N 1
ATOM 817 C CA . LYS A 1 104 ? -3.284 -11.396 -0.321 1.00 92.81 104 LYS A CA 1
ATOM 818 C C . LYS A 1 104 ? -2.690 -10.666 -1.525 1.00 92.81 104 LYS A C 1
ATOM 820 O O . LYS A 1 104 ? -2.194 -9.549 -1.366 1.00 92.81 104 LYS A O 1
ATOM 825 N N . PRO A 1 105 ? -2.762 -11.265 -2.727 1.00 93.50 105 PRO A N 1
ATOM 826 C CA . PRO A 1 105 ? -2.307 -10.606 -3.933 1.00 93.50 105 PRO A CA 1
ATOM 827 C C . PRO A 1 105 ? -3.357 -9.612 -4.441 1.00 93.50 105 PRO A C 1
ATOM 829 O O . PRO A 1 105 ? -4.555 -9.899 -4.439 1.00 93.50 105 PRO A O 1
ATOM 832 N N . LEU A 1 106 ? -2.896 -8.469 -4.926 1.00 95.31 106 LEU A N 1
ATOM 833 C CA . LEU A 1 106 ? -3.698 -7.409 -5.532 1.00 95.31 106 LEU A CA 1
ATOM 834 C C . LEU A 1 106 ? -2.846 -6.643 -6.551 1.00 95.31 106 LEU A C 1
ATOM 836 O O . LEU A 1 106 ? -1.642 -6.864 -6.646 1.00 95.31 106 LEU A O 1
ATOM 840 N N . SER A 1 107 ? -3.468 -5.759 -7.321 1.00 94.88 107 SER A N 1
ATOM 841 C CA . SER A 1 107 ? -2.757 -4.865 -8.235 1.00 94.88 107 SER A CA 1
ATOM 842 C C . SER A 1 107 ? -2.790 -3.445 -7.689 1.00 94.88 107 SER A C 1
ATOM 844 O O . SER A 1 107 ? -3.849 -2.977 -7.272 1.00 94.88 107 SER A O 1
ATOM 846 N N . ILE A 1 108 ? -1.668 -2.734 -7.712 1.00 95.06 108 ILE A N 1
ATOM 847 C CA . ILE A 1 108 ? -1.613 -1.312 -7.360 1.00 95.06 108 ILE A CA 1
ATOM 848 C C . ILE A 1 108 ? -1.082 -0.490 -8.515 1.00 95.06 108 ILE A C 1
ATOM 850 O O . ILE A 1 108 ? -0.159 -0.909 -9.201 1.00 95.06 108 ILE A O 1
ATOM 854 N N . ARG A 1 109 ? -1.641 0.705 -8.696 1.00 95.00 109 ARG A N 1
ATOM 855 C CA . ARG A 1 109 ? -1.068 1.726 -9.573 1.00 95.00 109 ARG A CA 1
ATOM 856 C C . ARG A 1 109 ? -0.305 2.723 -8.725 1.00 95.00 109 ARG A C 1
ATOM 858 O O . ARG A 1 109 ? -0.899 3.354 -7.844 1.00 95.00 109 ARG A O 1
ATOM 865 N N . VAL A 1 110 ? 0.976 2.877 -9.013 1.00 94.25 110 VAL A N 1
ATOM 866 C CA . VAL A 1 110 ? 1.868 3.816 -8.340 1.00 94.25 110 VAL A CA 1
ATOM 867 C C . VAL A 1 110 ? 2.330 4.890 -9.304 1.00 94.25 110 VAL A C 1
ATOM 869 O O . VAL A 1 110 ? 2.618 4.622 -10.467 1.00 94.25 110 VAL A O 1
ATOM 872 N N . GLU A 1 111 ? 2.388 6.120 -8.812 1.00 94.19 111 GLU A N 1
ATOM 873 C CA . GLU A 1 111 ? 2.846 7.271 -9.581 1.00 94.19 111 GLU A CA 1
ATOM 874 C C . GLU A 1 111 ? 3.747 8.145 -8.717 1.00 94.19 111 GLU A C 1
ATOM 876 O O . GLU A 1 111 ? 3.565 8.235 -7.499 1.00 94.19 111 GLU A O 1
ATOM 881 N N . TRP A 1 112 ? 4.700 8.810 -9.364 1.00 93.19 112 TRP A N 1
ATOM 882 C CA . TRP A 1 112 ? 5.539 9.804 -8.715 1.00 93.19 112 TRP A CA 1
ATOM 883 C C . TRP A 1 112 ? 4.709 11.023 -8.334 1.00 93.19 112 TRP A C 1
ATOM 885 O O . TRP A 1 112 ? 4.042 11.630 -9.172 1.00 93.19 112 TRP A O 1
ATOM 895 N N . GLN A 1 113 ? 4.77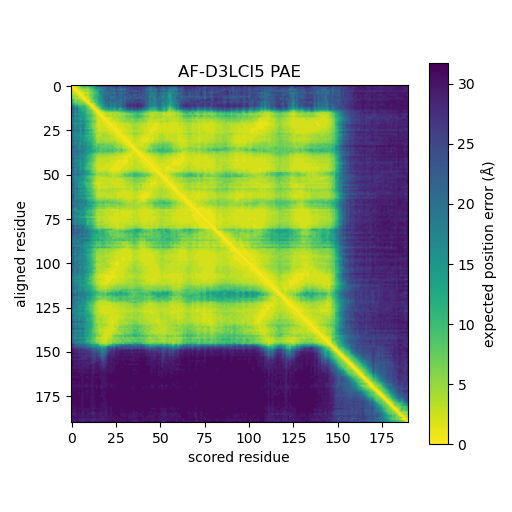1 11.396 -7.063 1.00 91.38 113 GLN A N 1
ATOM 896 C CA . GLN A 1 113 ? 4.143 12.602 -6.553 1.00 91.38 113 GLN A CA 1
ATOM 897 C C . GLN A 1 113 ? 5.178 13.417 -5.787 1.00 91.38 113 GLN A C 1
ATOM 899 O O . GLN A 1 113 ? 5.878 12.881 -4.926 1.00 91.38 113 GLN A O 1
ATOM 904 N N . ALA A 1 114 ? 5.255 14.710 -6.101 1.00 90.38 114 ALA A N 1
ATOM 905 C CA . ALA A 1 114 ? 6.008 15.652 -5.293 1.00 90.38 114 ALA A CA 1
ATOM 906 C C . ALA A 1 114 ? 5.316 15.821 -3.939 1.00 90.38 114 ALA A C 1
ATOM 908 O O . ALA A 1 114 ? 4.093 15.952 -3.848 1.00 90.38 114 ALA A O 1
ATOM 909 N N . GLN A 1 115 ? 6.103 15.840 -2.880 1.00 87.12 115 GLN A N 1
ATOM 910 C CA . GLN A 1 115 ? 5.631 16.226 -1.571 1.00 87.12 115 GLN A CA 1
ATOM 911 C C . GLN A 1 115 ? 5.358 17.733 -1.576 1.00 87.12 115 GLN A C 1
ATOM 913 O O . GLN A 1 115 ? 6.244 18.538 -1.851 1.00 87.12 115 GLN A O 1
ATOM 918 N N . GLU A 1 116 ? 4.124 18.121 -1.270 1.00 87.50 116 GLU A N 1
ATOM 919 C CA . GLU A 1 116 ? 3.691 19.525 -1.334 1.00 87.50 116 GLU A CA 1
ATOM 920 C C . GLU A 1 116 ? 3.831 20.258 0.004 1.00 87.50 116 GLU A C 1
ATOM 922 O O . GLU A 1 116 ? 3.709 21.479 0.061 1.00 87.50 116 GLU A O 1
ATOM 927 N N . GLN A 1 117 ? 4.041 19.530 1.104 1.00 83.12 117 GLN A N 1
ATOM 928 C CA . GLN A 1 117 ? 4.029 20.091 2.453 1.00 83.12 117 GLN A CA 1
ATOM 929 C C . GLN A 1 117 ? 5.036 19.397 3.374 1.00 83.12 117 GLN A C 1
ATOM 931 O O . GLN A 1 117 ? 5.350 18.216 3.223 1.00 83.12 117 GLN A O 1
ATOM 936 N N . GLY A 1 118 ? 5.496 20.129 4.389 1.00 84.06 118 GLY A N 1
ATOM 937 C CA . GLY A 1 118 ? 6.408 19.623 5.413 1.00 84.06 118 GLY A CA 1
ATOM 938 C C . GLY A 1 118 ? 7.885 19.761 5.044 1.00 84.06 118 GLY A C 1
ATOM 939 O O . GLY A 1 118 ? 8.263 20.508 4.148 1.00 84.06 118 GLY A O 1
ATOM 940 N N . ARG A 1 119 ? 8.739 19.044 5.784 1.00 84.94 119 ARG A N 1
ATOM 941 C CA . ARG A 1 119 ? 10.206 19.166 5.703 1.00 84.94 119 ARG A CA 1
ATOM 942 C C . ARG A 1 119 ? 10.800 18.704 4.364 1.00 84.94 119 ARG A C 1
ATOM 944 O O . ARG A 1 119 ? 11.899 19.122 4.028 1.00 84.94 119 ARG A O 1
ATOM 951 N N . HIS A 1 120 ? 10.072 17.867 3.631 1.00 84.12 120 HIS A N 1
ATOM 952 C CA . HIS A 1 120 ? 10.498 17.231 2.381 1.00 84.12 120 HIS A CA 1
ATOM 953 C C . HIS A 1 120 ? 9.804 17.829 1.153 1.00 84.12 120 HIS A C 1
ATOM 955 O O . HIS A 1 120 ? 9.577 17.137 0.171 1.00 84.12 120 HIS A O 1
ATOM 961 N N . ILE A 1 121 ? 9.377 19.093 1.220 1.00 87.06 121 ILE A N 1
ATOM 962 C CA . ILE A 1 121 ? 8.688 19.736 0.100 1.00 87.06 121 ILE A CA 1
ATOM 963 C C . ILE A 1 121 ? 9.556 19.702 -1.171 1.00 87.06 121 ILE A C 1
ATOM 965 O O . ILE A 1 121 ? 10.744 20.009 -1.126 1.00 87.06 121 ILE A O 1
ATOM 969 N N . GLY A 1 122 ? 8.966 19.303 -2.297 1.00 84.56 122 GLY A N 1
ATOM 970 C CA . GLY A 1 122 ? 9.669 19.112 -3.570 1.00 84.56 122 GLY A CA 1
ATOM 971 C C . GLY A 1 122 ? 10.310 17.732 -3.762 1.00 84.56 122 GLY A C 1
ATOM 972 O O . GLY A 1 122 ? 10.645 17.392 -4.897 1.00 84.56 122 GLY A O 1
ATOM 973 N N . ASP A 1 123 ? 10.424 16.905 -2.715 1.00 88.00 123 ASP A N 1
ATOM 974 C CA . ASP A 1 123 ? 10.880 15.521 -2.862 1.00 88.00 123 ASP A CA 1
ATOM 975 C C . ASP A 1 123 ? 9.801 14.668 -3.538 1.00 88.00 123 ASP A C 1
ATOM 977 O O . ASP A 1 123 ? 8.623 14.722 -3.183 1.00 88.00 123 ASP A O 1
ATOM 981 N N . TYR A 1 124 ? 10.205 13.847 -4.506 1.00 88.88 124 TYR A N 1
ATOM 982 C CA . TYR A 1 124 ? 9.314 12.914 -5.190 1.00 88.88 124 TYR A CA 1
ATOM 983 C C . TYR A 1 124 ? 9.329 11.539 -4.532 1.00 88.88 124 TYR A C 1
ATOM 985 O O . TYR A 1 124 ? 10.393 10.945 -4.342 1.00 88.88 124 TYR A O 1
ATOM 993 N N . TYR A 1 125 ? 8.136 11.007 -4.280 1.00 88.69 125 TYR A N 1
ATOM 994 C CA . TYR A 1 125 ? 7.921 9.659 -3.762 1.00 88.69 125 TYR A CA 1
ATOM 995 C C . TYR A 1 125 ? 6.950 8.899 -4.663 1.00 88.69 125 TYR A C 1
ATOM 997 O O . TYR A 1 125 ? 6.057 9.500 -5.268 1.00 88.69 125 TYR A O 1
ATOM 1005 N N . LEU A 1 126 ? 7.102 7.577 -4.737 1.00 90.19 126 LEU A N 1
ATOM 1006 C CA . LEU A 1 126 ? 6.080 6.723 -5.331 1.00 90.19 126 LEU A CA 1
ATOM 1007 C C . LEU A 1 126 ? 4.900 6.614 -4.373 1.00 90.19 126 LEU A C 1
ATOM 1009 O O . LEU A 1 126 ? 5.052 6.236 -3.213 1.00 90.19 126 LEU A O 1
ATOM 1013 N N . VAL A 1 127 ? 3.715 6.942 -4.877 1.00 91.88 127 VAL A N 1
ATOM 1014 C CA . VAL A 1 127 ? 2.476 6.919 -4.103 1.00 91.88 127 VAL A CA 1
ATOM 1015 C C . VAL A 1 127 ? 1.471 6.006 -4.784 1.00 91.88 127 VAL A C 1
ATOM 1017 O O . VAL A 1 127 ? 1.253 6.090 -5.993 1.00 91.88 127 VAL A O 1
ATOM 1020 N N . VAL A 1 128 ? 0.804 5.167 -3.991 1.00 93.75 128 VAL A N 1
ATOM 1021 C CA . VAL A 1 128 ? -0.287 4.304 -4.454 1.00 93.75 128 VAL A CA 1
ATOM 1022 C C . VAL A 1 128 ? -1.517 5.148 -4.788 1.00 93.75 128 VAL A C 1
ATOM 1024 O O . VAL A 1 128 ? -2.246 5.611 -3.906 1.00 93.75 128 VAL A O 1
ATOM 1027 N N . LYS A 1 129 ? -1.789 5.327 -6.079 1.00 93.31 129 LYS A N 1
ATOM 1028 C CA . LYS A 1 129 ? -2.954 6.065 -6.585 1.00 93.31 129 LYS A CA 1
ATOM 1029 C C . LYS A 1 129 ? -4.208 5.211 -6.637 1.00 93.31 129 LYS A C 1
ATOM 1031 O O . LYS A 1 129 ? -5.315 5.718 -6.457 1.00 93.31 129 LYS A O 1
ATOM 1036 N N . ASN A 1 130 ? -4.051 3.923 -6.920 1.00 92.81 130 ASN A N 1
ATOM 1037 C CA . ASN A 1 130 ? -5.175 3.040 -7.181 1.00 92.81 130 ASN A CA 1
ATOM 1038 C C . ASN A 1 130 ? -4.874 1.599 -6.740 1.00 92.81 130 ASN A C 1
ATOM 1040 O O . ASN A 1 130 ? -3.716 1.194 -6.707 1.00 92.81 130 ASN A O 1
ATOM 1044 N N . ILE A 1 131 ? -5.930 0.858 -6.393 1.00 93.38 131 ILE A N 1
ATOM 1045 C CA . ILE A 1 131 ? -5.897 -0.535 -5.945 1.00 93.38 131 ILE A CA 1
ATOM 1046 C C . ILE A 1 131 ? -6.959 -1.319 -6.713 1.00 93.38 131 ILE A C 1
ATOM 1048 O O . ILE A 1 131 ? -8.152 -1.012 -6.629 1.00 93.38 131 ILE A O 1
ATOM 1052 N N . ASP A 1 132 ? -6.551 -2.375 -7.393 1.00 93.62 132 ASP A N 1
ATOM 1053 C CA . ASP A 1 132 ? -7.417 -3.242 -8.173 1.00 93.62 132 ASP A CA 1
ATOM 1054 C C . ASP A 1 132 ? -7.174 -4.721 -7.878 1.00 93.62 132 ASP A C 1
ATOM 1056 O O . ASP A 1 132 ? -6.311 -5.104 -7.085 1.00 93.62 132 ASP A O 1
ATOM 1060 N N . ALA A 1 133 ? -8.023 -5.566 -8.462 1.00 91.94 133 ALA A N 1
ATOM 1061 C CA . ALA A 1 133 ? -7.845 -7.005 -8.365 1.00 91.94 133 ALA A CA 1
ATOM 1062 C C . ALA A 1 133 ? -6.538 -7.393 -9.064 1.00 91.94 133 ALA A C 1
ATOM 1064 O O . ALA A 1 133 ? -6.098 -6.700 -9.983 1.00 91.94 133 ALA A O 1
ATOM 1065 N N . LYS A 1 134 ? -5.932 -8.499 -8.628 1.00 92.62 134 LYS A N 1
ATOM 1066 C CA . LYS A 1 134 ? -4.699 -9.012 -9.228 1.00 92.62 134 LYS A CA 1
ATOM 1067 C C . LYS A 1 134 ? -4.849 -9.123 -10.754 1.00 92.62 134 LYS A C 1
ATOM 1069 O O . LYS A 1 134 ? -5.798 -9.741 -11.238 1.00 92.62 134 LYS A O 1
ATOM 1074 N N . LEU A 1 135 ? -3.899 -8.549 -11.484 1.00 92.44 135 LEU A N 1
ATOM 1075 C CA . LEU A 1 135 ? -3.815 -8.629 -12.938 1.00 92.44 135 LEU A CA 1
ATOM 1076 C C . LEU A 1 135 ? -3.068 -9.900 -13.372 1.00 92.44 135 LEU A C 1
ATOM 1078 O O . LEU A 1 135 ? -2.363 -10.510 -12.562 1.00 92.44 135 LEU A O 1
ATOM 1082 N N . PRO A 1 136 ? -3.178 -10.319 -14.645 1.00 91.31 136 PRO A N 1
ATOM 1083 C CA . PRO A 1 136 ? -2.376 -11.427 -15.160 1.00 91.31 136 PRO A CA 1
ATOM 1084 C C . PRO A 1 136 ? -0.862 -11.151 -15.118 1.00 91.31 136 PRO A C 1
ATOM 1086 O O . PRO A 1 136 ? -0.101 -12.089 -14.902 1.00 91.31 136 PRO A O 1
ATOM 1089 N N . ALA A 1 137 ? -0.434 -9.894 -15.283 1.00 90.81 137 ALA A N 1
ATOM 1090 C CA . ALA A 1 137 ? 0.966 -9.468 -15.207 1.00 90.81 137 ALA A CA 1
ATOM 1091 C C . ALA A 1 137 ? 1.076 -7.988 -14.792 1.00 90.81 137 ALA A C 1
ATOM 1093 O O . ALA A 1 137 ? 0.147 -7.217 -15.056 1.00 90.81 137 ALA A O 1
ATOM 1094 N N . SER A 1 138 ? 2.203 -7.599 -14.181 1.00 92.69 138 SER A N 1
ATOM 1095 C CA . SER A 1 138 ? 2.554 -6.188 -13.961 1.00 92.69 138 SER A CA 1
ATOM 1096 C C . SER A 1 138 ? 2.798 -5.442 -15.277 1.00 92.69 138 SER A C 1
ATOM 1098 O O . SER A 1 138 ? 3.262 -6.013 -16.263 1.00 92.69 138 SER A O 1
ATOM 1100 N N . MET A 1 139 ? 2.486 -4.150 -15.270 1.00 92.44 139 MET A N 1
ATOM 1101 C CA . MET A 1 139 ? 2.594 -3.210 -16.383 1.00 92.44 139 MET A CA 1
ATOM 1102 C C . MET A 1 139 ? 3.371 -1.969 -15.907 1.00 92.44 139 MET A C 1
ATOM 1104 O O . MET A 1 139 ? 2.748 -1.000 -15.463 1.00 92.44 139 MET A O 1
ATOM 1108 N N . PRO A 1 140 ? 4.715 -2.015 -15.907 1.00 90.50 140 PRO A N 1
ATOM 1109 C CA . PRO A 1 140 ? 5.547 -0.851 -15.608 1.00 90.50 140 PRO A CA 1
ATOM 1110 C C . PRO A 1 140 ? 5.433 0.208 -16.727 1.00 90.50 140 PRO A C 1
ATOM 1112 O O . PRO A 1 140 ? 5.275 -0.142 -17.898 1.00 90.50 140 PRO A O 1
ATOM 1115 N N . ASP A 1 141 ? 5.478 1.499 -16.374 1.00 88.62 141 ASP A N 1
ATOM 1116 C CA . ASP A 1 141 ? 5.243 2.619 -17.310 1.00 88.62 141 ASP A CA 1
ATOM 1117 C C . ASP A 1 141 ? 6.540 3.262 -17.850 1.00 88.62 141 ASP A C 1
ATOM 1119 O O . ASP A 1 141 ? 6.478 4.230 -18.613 1.00 88.62 141 ASP A O 1
ATOM 1123 N N . GLY A 1 142 ? 7.721 2.810 -17.429 1.00 85.44 142 GLY A N 1
ATOM 1124 C CA . GLY A 1 142 ? 9.027 3.357 -17.819 1.00 85.44 142 GLY A CA 1
ATOM 1125 C C . GLY A 1 142 ? 9.451 4.616 -17.063 1.00 85.44 142 GLY A C 1
ATOM 1126 O O . GLY A 1 142 ? 10.583 5.075 -17.214 1.00 85.44 142 GLY A O 1
ATOM 1127 N N . LYS A 1 143 ? 8.561 5.236 -16.274 1.00 88.25 143 LYS A N 1
ATOM 1128 C CA . LYS A 1 143 ? 8.836 6.560 -15.691 1.00 88.25 143 LYS A CA 1
ATOM 1129 C C . LYS A 1 143 ? 9.553 6.433 -14.356 1.00 88.25 143 LYS A C 1
ATOM 1131 O O . LYS A 1 143 ? 8.978 6.003 -13.350 1.00 88.25 143 LYS A O 1
ATOM 1136 N N . LYS A 1 144 ? 10.798 6.893 -14.346 1.00 88.94 144 LYS A N 1
ATOM 1137 C CA . LYS A 1 144 ? 11.629 7.004 -13.147 1.00 88.94 144 LYS A CA 1
ATOM 1138 C C . LYS A 1 144 ? 11.350 8.292 -12.380 1.00 88.94 144 LYS A C 1
ATOM 1140 O O . LYS A 1 144 ? 10.559 9.138 -12.806 1.00 88.94 144 LYS A O 1
ATOM 1145 N N . ARG A 1 145 ? 11.982 8.411 -11.213 1.00 86.31 145 ARG A N 1
ATOM 1146 C CA . ARG A 1 145 ? 11.840 9.563 -10.321 1.00 86.31 145 ARG A CA 1
ATOM 1147 C C . ARG A 1 145 ? 12.113 10.872 -11.079 1.00 86.31 145 ARG A C 1
ATOM 1149 O O . ARG A 1 145 ? 13.178 11.025 -11.672 1.00 86.31 145 ARG A O 1
ATOM 1156 N N . PRO A 1 146 ? 11.206 11.858 -11.029 1.00 83.75 146 PRO A N 1
ATOM 1157 C CA . PRO A 1 146 ? 11.462 13.159 -11.632 1.00 83.75 146 PRO A CA 1
ATOM 1158 C C . PRO A 1 146 ? 12.741 13.789 -11.066 1.00 83.75 146 PRO A C 1
ATOM 1160 O O . PRO A 1 146 ? 12.932 13.836 -9.849 1.00 83.75 146 PRO A O 1
ATOM 1163 N N . GLY A 1 147 ? 13.628 14.239 -11.955 1.00 71.81 147 GLY A N 1
ATOM 1164 C CA . GLY A 1 147 ? 14.931 14.800 -11.586 1.00 71.81 147 GLY A CA 1
ATOM 1165 C C . GLY A 1 147 ? 16.034 13.773 -11.303 1.00 71.81 147 GLY A C 1
ATOM 1166 O O . GLY A 1 147 ? 17.141 14.183 -10.970 1.00 71.81 147 GLY A O 1
ATOM 1167 N N . SER A 1 148 ? 15.787 12.463 -11.462 1.00 56.91 148 SER A N 1
ATOM 1168 C CA . SER A 1 148 ? 16.856 11.446 -11.452 1.00 56.91 148 SER A CA 1
ATOM 1169 C C . SER A 1 148 ? 17.577 11.306 -12.799 1.00 56.91 148 SER A C 1
ATOM 1171 O O . SER A 1 148 ? 18.397 10.406 -12.970 1.00 56.91 148 SER A O 1
ATOM 1173 N N . GLU A 1 149 ? 17.291 12.184 -13.760 1.00 49.94 149 GLU A N 1
ATOM 1174 C CA . GLU A 1 149 ? 18.029 12.282 -15.015 1.00 49.94 149 GLU A CA 1
ATOM 1175 C C . GLU A 1 149 ? 19.367 12.996 -14.777 1.00 49.94 149 GLU A C 1
ATOM 1177 O O . GLU A 1 149 ? 19.530 14.182 -15.041 1.00 49.94 149 GLU A O 1
ATOM 1182 N N . ASN A 1 150 ? 20.368 12.228 -14.348 1.00 42.97 150 ASN A N 1
ATOM 1183 C CA . ASN A 1 150 ? 21.655 12.298 -15.034 1.00 42.97 150 ASN A CA 1
ATOM 1184 C C . ASN A 1 150 ? 21.549 11.418 -16.283 1.00 42.97 150 ASN A C 1
ATOM 1186 O O . ASN A 1 150 ? 22.215 10.390 -16.407 1.00 42.97 150 ASN A O 1
ATOM 1190 N N . GLU A 1 151 ? 20.679 11.808 -17.213 1.00 40.03 151 GLU A N 1
ATOM 1191 C CA . GLU A 1 151 ? 20.833 11.353 -18.580 1.00 40.03 151 GLU A CA 1
ATOM 1192 C C . GLU A 1 151 ? 22.084 12.071 -19.096 1.00 40.03 151 GLU A C 1
ATOM 1194 O O . GLU A 1 151 ? 22.099 13.281 -19.322 1.00 40.03 151 GLU A O 1
ATOM 1199 N N . SER A 1 152 ? 23.184 11.329 -19.218 1.00 44.06 152 SER A N 1
ATOM 1200 C CA . SER A 1 152 ? 24.333 11.761 -20.009 1.00 44.06 152 SER A CA 1
ATOM 1201 C C . SER A 1 152 ? 23.928 11.763 -21.483 1.00 44.06 152 SER A C 1
ATOM 1203 O O . SER A 1 152 ? 24.423 10.973 -22.280 1.00 44.06 152 SER A O 1
ATOM 1205 N N . THR A 1 153 ? 23.013 12.650 -21.870 1.00 33.50 153 THR A N 1
ATOM 1206 C CA . THR A 1 153 ? 22.835 13.015 -23.266 1.00 33.50 153 THR A CA 1
ATOM 1207 C C . THR A 1 153 ? 23.944 13.997 -23.602 1.00 33.50 153 THR A C 1
ATOM 1209 O O . THR A 1 153 ? 23.789 15.213 -23.470 1.00 33.50 153 THR A O 1
ATOM 1212 N N . ILE A 1 154 ? 25.070 13.482 -24.098 1.00 41.69 154 ILE A N 1
ATOM 1213 C CA . ILE A 1 154 ? 25.876 14.241 -25.058 1.00 41.69 154 ILE A CA 1
ATOM 1214 C C . ILE A 1 154 ? 25.030 14.314 -26.337 1.00 41.69 154 ILE A C 1
ATOM 1216 O O . ILE A 1 154 ? 25.258 13.611 -27.314 1.00 41.69 154 ILE A O 1
ATOM 1220 N N . ALA A 1 155 ? 23.978 15.126 -26.293 1.00 33.66 155 ALA A N 1
ATOM 1221 C CA . ALA A 1 155 ? 23.243 15.569 -27.455 1.00 33.66 155 ALA A CA 1
ATOM 1222 C C . ALA A 1 155 ? 23.720 16.993 -27.711 1.00 33.66 155 ALA A C 1
ATOM 1224 O O . ALA A 1 155 ? 23.332 17.946 -27.032 1.00 33.66 155 ALA A O 1
ATOM 1225 N N . SER A 1 156 ? 24.627 17.112 -28.673 1.00 39.31 156 SER A N 1
ATOM 1226 C CA . SER A 1 156 ? 25.068 18.361 -29.273 1.00 39.31 156 SER A CA 1
ATOM 1227 C C . SER A 1 156 ? 23.854 19.133 -29.797 1.00 39.31 156 SER A C 1
ATOM 1229 O O . SER A 1 156 ? 23.426 18.974 -30.938 1.00 39.31 156 SER A O 1
ATOM 1231 N N . LYS A 1 157 ? 23.289 20.006 -28.958 1.00 33.50 157 LYS A N 1
ATOM 1232 C CA . LYS A 1 157 ? 22.388 21.063 -29.414 1.00 33.50 157 LYS A CA 1
ATOM 1233 C C . LYS A 1 157 ? 23.224 22.118 -30.129 1.00 33.50 157 LYS A C 1
ATOM 1235 O O . LYS A 1 157 ? 23.803 23.008 -29.513 1.00 33.50 157 LYS A O 1
ATOM 1240 N N . GLN A 1 158 ? 23.276 21.989 -31.449 1.00 38.19 158 GLN A N 1
ATOM 1241 C CA . GLN A 1 158 ? 23.589 23.082 -32.359 1.00 38.19 158 GLN A CA 1
ATOM 1242 C C . GLN A 1 158 ? 22.559 24.197 -32.115 1.00 38.19 158 GLN A C 1
ATOM 1244 O O . GLN A 1 158 ? 21.368 24.018 -32.366 1.00 38.19 158 GLN A O 1
ATOM 1249 N N . ALA A 1 159 ? 23.009 25.322 -31.560 1.00 33.81 159 ALA A N 1
ATOM 1250 C CA . ALA A 1 159 ? 22.201 26.530 -31.446 1.00 33.81 159 ALA A CA 1
ATOM 1251 C C . ALA A 1 159 ? 22.273 27.330 -32.763 1.00 33.81 159 ALA A C 1
ATOM 1253 O O . ALA A 1 159 ? 23.339 27.366 -33.388 1.00 33.81 159 ALA A O 1
ATOM 1254 N N . PRO A 1 160 ? 21.169 27.965 -33.199 1.00 35.16 160 PRO A N 1
ATOM 1255 C CA . PRO A 1 160 ? 21.162 28.846 -34.359 1.00 35.16 160 PRO A CA 1
ATOM 1256 C C . PRO A 1 160 ? 21.888 30.165 -34.058 1.00 35.16 160 PRO A C 1
ATOM 1258 O O . PRO A 1 160 ? 21.982 30.606 -32.914 1.00 35.16 160 PRO A O 1
ATOM 1261 N N . ALA A 1 161 ? 22.420 30.764 -35.121 1.00 40.66 161 ALA A N 1
ATOM 1262 C CA . ALA A 1 161 ? 23.243 31.965 -35.106 1.00 40.66 161 ALA A CA 1
ATOM 1263 C C . ALA A 1 161 ? 22.468 33.270 -34.823 1.00 40.66 161 ALA A C 1
ATOM 1265 O O . ALA A 1 161 ? 21.274 33.362 -35.111 1.00 40.66 161 ALA A O 1
ATOM 1266 N N . ASN A 1 162 ? 23.256 34.276 -34.405 1.00 34.22 162 ASN A N 1
ATOM 1267 C CA . ASN A 1 162 ? 23.017 35.727 -34.257 1.00 34.22 162 ASN A CA 1
ATOM 1268 C C . ASN A 1 162 ? 22.351 36.190 -32.946 1.00 34.22 162 ASN A C 1
ATOM 1270 O O . ASN A 1 162 ? 21.351 35.629 -32.528 1.00 34.22 162 ASN A O 1
ATOM 1274 N N . ASP A 1 163 ? 22.766 37.263 -32.266 1.00 35.34 163 ASP A N 1
ATOM 1275 C CA . ASP A 1 163 ? 23.883 38.222 -32.360 1.00 35.34 163 ASP A CA 1
ATOM 1276 C C . ASP A 1 163 ? 23.794 39.125 -31.092 1.00 35.34 163 ASP A C 1
ATOM 1278 O O . ASP A 1 163 ? 22.724 39.235 -30.494 1.00 35.34 163 ASP A O 1
ATOM 1282 N N . LEU A 1 164 ? 24.898 39.795 -30.736 1.00 32.97 164 LEU A N 1
ATOM 1283 C CA . LEU A 1 164 ? 25.052 40.935 -29.808 1.00 32.97 164 LEU A CA 1
ATOM 1284 C C . LEU A 1 164 ? 24.993 40.707 -28.283 1.00 32.97 164 LEU A C 1
ATOM 1286 O O . LEU A 1 164 ? 23.935 40.660 -27.666 1.00 32.97 164 LEU A O 1
ATOM 1290 N N . GLY A 1 165 ? 26.170 40.835 -27.649 1.00 32.53 165 GLY A N 1
ATOM 1291 C CA . GLY A 1 165 ? 26.272 41.524 -26.352 1.00 32.53 165 GLY A CA 1
ATOM 1292 C C . GLY A 1 165 ? 27.101 40.846 -25.259 1.00 32.53 165 GLY A C 1
ATOM 1293 O O . GLY A 1 165 ? 26.565 40.151 -24.413 1.00 32.53 165 GLY A O 1
ATOM 1294 N N . ARG A 1 166 ? 28.408 41.142 -25.245 1.00 42.88 166 ARG A N 1
ATOM 1295 C CA . ARG A 1 166 ? 29.277 41.369 -24.065 1.00 42.88 166 ARG A CA 1
ATOM 1296 C C . ARG A 1 166 ? 28.959 40.611 -22.755 1.00 42.88 166 ARG A C 1
ATOM 1298 O O . ARG A 1 166 ? 28.146 41.067 -21.965 1.00 42.88 166 ARG A O 1
ATOM 1305 N N . MET A 1 167 ? 29.785 39.610 -22.441 1.00 34.81 167 MET A N 1
ATOM 1306 C CA . MET A 1 167 ? 30.724 39.584 -21.295 1.00 34.81 167 MET A CA 1
ATOM 1307 C C . MET A 1 167 ? 31.492 38.254 -21.342 1.00 34.81 167 MET A C 1
ATOM 1309 O O . MET A 1 167 ? 30.945 37.193 -21.061 1.00 34.81 167 MET A O 1
ATOM 1313 N N . ALA A 1 168 ? 32.757 38.302 -21.767 1.00 38.97 168 ALA A N 1
ATOM 1314 C CA . ALA A 1 168 ? 33.627 37.133 -21.800 1.00 38.97 168 ALA A CA 1
ATOM 1315 C C . ALA A 1 168 ? 34.182 36.843 -20.398 1.00 38.97 168 ALA A C 1
ATOM 1317 O O . ALA A 1 168 ? 34.683 37.739 -19.719 1.00 38.97 168 ALA A O 1
ATOM 1318 N N . ASN A 1 169 ? 34.088 35.574 -20.000 1.00 46.16 169 ASN A N 1
ATOM 1319 C CA . ASN A 1 169 ? 34.655 35.015 -18.778 1.00 46.16 169 ASN A CA 1
ATOM 1320 C C . ASN A 1 169 ? 36.174 35.286 -18.671 1.00 46.16 169 ASN A C 1
ATOM 1322 O O . ASN A 1 169 ? 36.898 35.050 -19.641 1.00 46.16 169 ASN A O 1
ATOM 1326 N N . PRO A 1 170 ? 36.689 35.678 -17.490 1.00 43.19 170 PRO A N 1
ATOM 1327 C CA . PRO A 1 170 ? 38.072 36.130 -17.293 1.00 43.19 170 PRO A CA 1
ATOM 1328 C C . PRO A 1 170 ? 39.123 35.005 -17.208 1.00 43.19 170 PRO A C 1
ATOM 1330 O O . PRO A 1 170 ? 40.258 35.262 -16.827 1.00 43.19 170 PRO A O 1
ATOM 1333 N N . PHE A 1 171 ? 38.776 33.762 -17.556 1.00 44.25 171 PHE A N 1
ATOM 1334 C CA . PHE A 1 171 ? 39.653 32.593 -17.377 1.00 44.25 171 PHE A CA 1
ATOM 1335 C C . PHE A 1 171 ? 40.013 31.851 -18.671 1.00 44.25 171 PHE A C 1
ATOM 1337 O O . PHE A 1 171 ? 40.628 30.790 -18.620 1.00 44.25 171 PHE A O 1
ATOM 1344 N N . ALA A 1 172 ? 39.684 32.400 -19.842 1.00 46.00 172 ALA A N 1
ATOM 1345 C CA . ALA A 1 172 ? 40.018 31.781 -21.122 1.00 46.00 172 ALA A CA 1
ATOM 1346 C C . ALA A 1 172 ? 40.941 32.683 -21.949 1.00 46.00 172 ALA A C 1
ATOM 1348 O O . ALA A 1 172 ? 40.453 33.508 -22.718 1.00 46.00 172 ALA A O 1
ATOM 1349 N N . LYS A 1 173 ? 42.262 32.514 -21.780 1.00 37.62 173 LYS A N 1
ATOM 1350 C CA . LYS A 1 173 ? 43.292 32.493 -22.845 1.00 37.62 173 LYS A CA 1
ATOM 1351 C C . LYS A 1 173 ? 44.694 32.669 -22.255 1.00 37.62 173 LYS A C 1
ATOM 1353 O O . LYS A 1 173 ? 45.112 33.776 -21.939 1.00 37.62 173 LYS A O 1
ATOM 1358 N N . GLN A 1 174 ? 45.458 31.582 -22.237 1.00 41.28 174 GLN A N 1
ATOM 1359 C CA . GLN A 1 174 ? 46.904 31.662 -22.394 1.00 41.28 174 GLN A CA 1
ATOM 1360 C C . GLN A 1 174 ? 47.310 30.622 -23.437 1.00 41.28 174 GLN A C 1
ATOM 1362 O O . GLN A 1 174 ? 47.471 29.440 -23.159 1.00 41.28 174 GLN A O 1
ATOM 1367 N N . THR A 1 175 ? 47.368 31.071 -24.684 1.00 35.81 175 THR A N 1
ATOM 1368 C CA . THR A 1 175 ? 48.145 30.449 -25.757 1.00 35.81 175 THR A CA 1
ATOM 1369 C C . THR A 1 175 ? 48.371 31.543 -26.788 1.00 35.81 175 THR A C 1
ATOM 1371 O O . THR A 1 175 ? 47.439 32.048 -27.411 1.00 35.81 175 THR A O 1
ATOM 1374 N N . GLN A 1 176 ? 49.618 32.001 -26.823 1.00 40.22 176 GLN A N 1
ATOM 1375 C CA . GLN A 1 176 ? 50.129 33.036 -27.704 1.00 40.22 176 GLN A CA 1
ATOM 1376 C C . GLN A 1 176 ? 50.229 32.502 -29.131 1.00 40.22 176 GLN A C 1
ATOM 1378 O O . GLN A 1 176 ? 50.759 31.415 -29.357 1.00 40.22 176 GLN A O 1
ATOM 1383 N N . THR A 1 177 ? 49.812 33.311 -30.097 1.00 30.47 177 THR A N 1
ATOM 1384 C CA . THR A 1 177 ? 50.461 33.371 -31.410 1.00 30.47 177 THR A CA 1
ATOM 1385 C C . THR A 1 177 ? 50.217 34.778 -31.949 1.00 30.47 177 THR A C 1
ATOM 1387 O O . THR A 1 177 ? 49.107 35.111 -32.353 1.00 30.47 177 THR A O 1
ATOM 1390 N N . ASN A 1 178 ? 51.235 35.632 -31.822 1.00 35.19 178 ASN A N 1
ATOM 1391 C CA . ASN A 1 178 ? 51.279 36.956 -32.432 1.00 35.19 178 ASN A CA 1
ATOM 1392 C C . ASN A 1 178 ? 51.883 36.798 -33.826 1.00 35.19 178 ASN A C 1
ATOM 1394 O O . ASN A 1 178 ? 52.953 36.206 -33.951 1.00 35.19 178 ASN A O 1
ATOM 1398 N N . ASP A 1 179 ? 51.211 37.348 -34.831 1.00 34.56 179 ASP A N 1
ATOM 1399 C CA . ASP A 1 179 ? 51.789 37.605 -36.144 1.00 34.56 179 ASP A CA 1
ATOM 1400 C C . ASP A 1 179 ? 52.270 39.069 -36.157 1.00 34.56 179 ASP A C 1
ATOM 1402 O O . ASP A 1 179 ? 51.504 39.982 -35.845 1.00 34.56 179 ASP A O 1
ATOM 1406 N N . ASN A 1 180 ? 53.563 39.243 -36.430 1.00 39.91 180 ASN A N 1
ATOM 1407 C CA . ASN A 1 180 ? 54.285 40.439 -36.879 1.00 39.91 180 ASN A CA 1
ATOM 1408 C C . ASN A 1 180 ? 53.957 41.823 -36.276 1.00 39.91 180 ASN A C 1
ATOM 1410 O O . ASN A 1 180 ? 53.168 42.597 -36.814 1.00 39.91 180 ASN A O 1
ATOM 1414 N N . MET A 1 181 ? 54.754 42.219 -35.278 1.00 41.91 181 MET A N 1
ATOM 1415 C CA . MET A 1 181 ? 55.287 43.585 -35.193 1.00 41.91 181 MET A CA 1
ATOM 1416 C C . MET A 1 181 ? 56.814 43.480 -35.111 1.00 41.91 181 MET A C 1
ATOM 1418 O O . MET A 1 181 ? 57.343 42.977 -34.121 1.00 41.91 181 MET A O 1
ATOM 1422 N N . GLU A 1 182 ? 57.506 43.892 -36.176 1.00 48.06 182 GLU A N 1
ATOM 1423 C CA . GLU A 1 182 ? 58.958 44.089 -36.183 1.00 48.06 182 GLU A CA 1
ATOM 1424 C C . GLU A 1 182 ? 59.322 45.163 -35.152 1.00 48.06 182 GLU A C 1
ATOM 1426 O O . GLU A 1 182 ? 58.877 46.306 -35.249 1.00 48.06 182 GLU A O 1
ATOM 1431 N N . ILE A 1 183 ? 60.138 44.791 -34.168 1.00 48.03 183 ILE A N 1
ATOM 1432 C CA . ILE A 1 183 ? 60.879 45.725 -33.323 1.00 48.03 183 ILE A CA 1
ATOM 1433 C C . ILE A 1 183 ? 62.341 45.531 -33.723 1.00 48.03 183 ILE A C 1
ATOM 1435 O O . ILE A 1 183 ? 62.889 44.446 -33.529 1.00 48.03 183 ILE A O 1
ATOM 1439 N N . SER A 1 184 ? 62.935 46.539 -34.359 1.00 51.44 184 SER A N 1
ATOM 1440 C CA . SER A 1 184 ? 64.348 46.518 -34.749 1.00 51.44 184 SER A CA 1
ATOM 1441 C C . S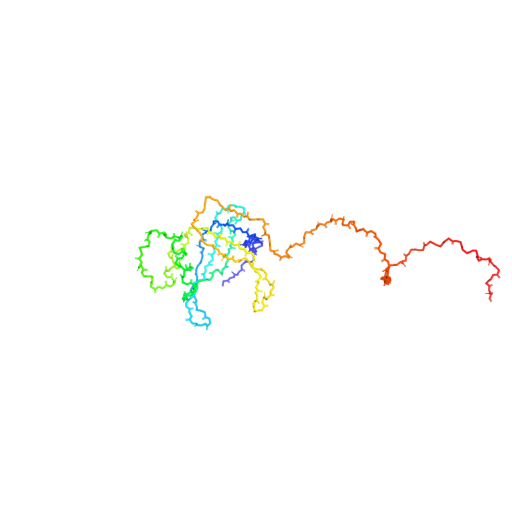ER A 1 184 ? 65.261 46.643 -33.526 1.00 51.44 184 SER A C 1
ATOM 1443 O O . SER A 1 184 ? 64.931 47.326 -32.560 1.00 51.44 184 SER A O 1
ATOM 1445 N N . ASP A 1 185 ? 66.434 46.017 -33.612 1.00 56.00 185 ASP A N 1
ATOM 1446 C CA . ASP A 1 185 ? 67.441 45.810 -32.550 1.00 56.00 185 ASP A CA 1
ATOM 1447 C C . ASP A 1 185 ? 68.163 47.096 -32.061 1.00 56.00 185 ASP A C 1
ATOM 1449 O O . ASP A 1 185 ? 69.139 47.021 -31.322 1.00 56.00 185 ASP A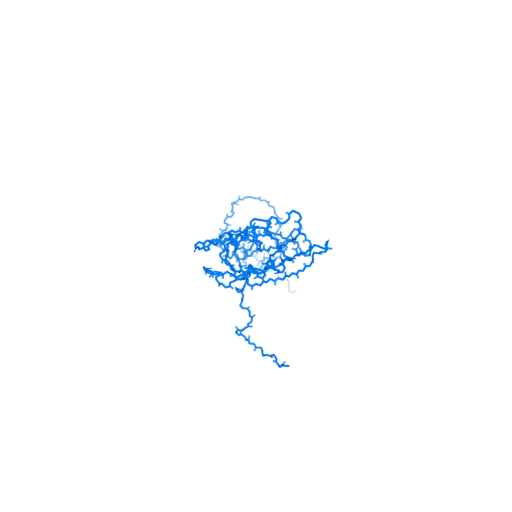 O 1
ATOM 1453 N N . ASP A 1 186 ? 67.688 48.281 -32.465 1.00 58.25 186 ASP A N 1
ATOM 1454 C CA . ASP A 1 186 ? 68.249 49.602 -32.118 1.00 58.25 186 ASP A CA 1
ATOM 1455 C C . ASP A 1 186 ? 67.485 50.316 -30.977 1.00 58.25 186 ASP A C 1
ATOM 1457 O O . ASP A 1 186 ? 67.880 51.405 -30.563 1.00 58.25 186 ASP A O 1
ATOM 1461 N N . ASP A 1 187 ? 66.397 49.732 -30.450 1.00 55.88 187 ASP A N 1
ATOM 1462 C CA . ASP A 1 187 ? 65.485 50.403 -29.496 1.00 55.88 187 ASP A CA 1
ATOM 1463 C C . ASP A 1 187 ? 65.633 49.930 -28.030 1.00 55.88 187 ASP A C 1
ATOM 1465 O O . ASP A 1 187 ? 64.728 50.083 -27.205 1.00 55.88 187 ASP A O 1
ATOM 1469 N N . LEU A 1 188 ? 66.785 49.347 -27.675 1.00 58.25 188 LEU A N 1
ATOM 1470 C CA . LEU A 1 188 ? 67.119 48.978 -26.295 1.00 58.25 188 LEU A CA 1
ATOM 1471 C C . LEU A 1 188 ? 68.185 49.929 -25.721 1.00 58.25 188 LEU A C 1
ATOM 1473 O O . LEU A 1 188 ? 69.340 49.870 -26.145 1.00 58.25 188 LEU A O 1
ATOM 1477 N N . PRO A 1 189 ? 67.859 50.791 -24.739 1.00 63.31 189 PRO A N 1
ATOM 1478 C CA . PRO A 1 189 ? 68.887 51.507 -23.993 1.00 63.31 189 PRO A CA 1
ATOM 1479 C C . PRO A 1 189 ? 69.675 50.536 -23.092 1.00 63.31 189 PRO A C 1
AT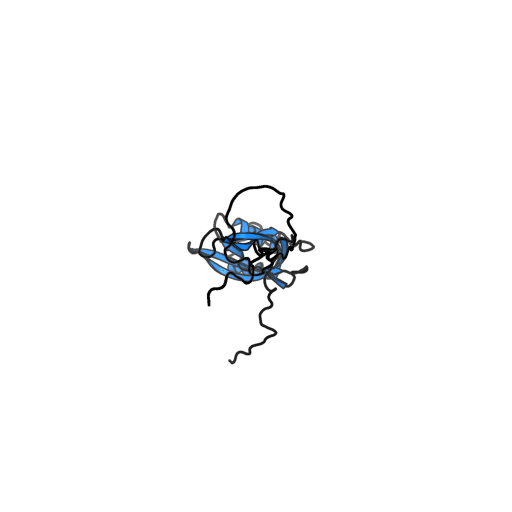OM 1481 O O . PRO A 1 189 ? 69.071 49.718 -22.393 1.00 63.31 189 PRO A O 1
ATOM 1484 N N . PHE A 1 190 ? 71.011 50.644 -23.117 1.00 61.84 190 PHE A N 1
ATOM 1485 C CA . PHE A 1 190 ? 71.924 50.020 -22.145 1.00 61.84 190 PHE A CA 1
ATOM 1486 C C . PHE A 1 190 ? 71.731 50.577 -20.729 1.00 61.84 190 PHE A C 1
ATOM 1488 O O . PHE A 1 190 ? 71.478 51.799 -20.603 1.00 61.84 190 PHE A O 1
#

Mean predicted aligned error: 14.72 Å

Secondary structure (DSSP, 8-state):
-PPPP-TT-S--TTSB--EEEEEEEEEEEEEEEE-TTS-EEEEEEEEE-SSTTTT-EEEEEEEE-STTTHHHHHHHHHHHHGGGS-TT---S-HHHHHHHHTT-EEEEEEEEEE--SSTTTT-EEEEEEEEESPPSS-EEEEEE-TT-----------PPP--------TT-------------TT----

Foldseek 3Di:
DDDDDDPVPPPDPLQADFFFFKFKWFFADWDWDADPVGWIKIWTKIAGCDDPSHNHIDGGAIQTPDPVRVVVLVLLCCQQCNVVAPPPDDDPDVVSSRVSRGRGIWMFGWDWDADCDDPRGRFIDIYTPDIHHGDPGTDTPPDGHPPPPPPPPPPPPPDDDDDDDDDDDPPDDDDDDDDDDDDDPPPDDD

Sequence (190 aa):
MPFNYDSDNIGNDNQFLDESGTYNVAISSHKVSQTSTGKDMLTVDYQVLDGDHKGQTINYDNYVDGEKSKWRINRLINKTLGDKVPKGYQFKSLDQIGQVVTGKPLSIRVEWQAQEQGRHIGDYYLVVKNIDAKLPASMPDGKKRPGSENESTIASKQAPANDLGRMANPFAKQTQTNDNMEISDDDLPF

Solvent-accessible surface area (backbone atoms only — not comparable to full-atom values): 12096 Å² total; per-residue (Å²): 133,90,84,83,89,47,91,91,68,72,67,66,95,61,50,50,68,66,59,23,29,35,40,32,25,25,30,71,49,66,47,74,50,66,44,98,86,71,35,50,26,36,34,36,26,34,28,29,71,49,71,96,57,45,68,14,31,51,70,74,48,74,42,44,68,38,89,93,39,39,65,56,52,52,45,52,49,42,39,51,54,42,86,78,57,57,92,86,68,78,76,91,44,65,57,60,50,40,66,72,42,48,67,32,55,23,19,35,32,32,39,77,40,64,32,85,64,74,97,54,52,73,44,70,42,80,40,81,77,44,78,41,53,59,58,98,67,51,49,75,65,82,45,55,61,86,86,69,72,81,67,85,68,90,65,84,76,82,75,84,85,87,82,91,82,90,82,82,72,95,82,80,83,92,81,89,82,84,83,86,82,92,78,68,96,82,79,72,86,132

Nearest PDB structures (foldseek):
  8s4s-assembly1_B  TM=7.333E-01  e=2.082E-06  Enterococcus faecalis
  6yxx-assembly1_AE  TM=5.041E-01  e=3.315E+00  Trypanosoma brucei brucei
  9g6k-assembly1_LW  TM=4.259E-01  e=3.927E+00  Toxoplasma gondii
  7nqh-assembly1_BE  TM=4.754E-01  e=6.527E+00  Sus scrofa
  7pkt-assembly1_b  TM=2.151E-01  e=6.169E+00  Chlamydomonas reinhardtii

Organism: NCBI:txid655225

InterPro domains:
  IPR007731 Protein of unknown function DUF669 [PF05037] (3-130)